Protein AF-A0A1G2L4T5-F1 (afdb_monomer_lite)

Radius of gyration: 15.94 Å; chains: 1; bounding box: 42×36×40 Å

pLDDT: mean 89.25, std 12.09, range [38.12, 98.56]

Organism: NCBI:txid1802276

Structure (mmCIF, N/CA/C/O backbone):
data_AF-A0A1G2L4T5-F1
#
_entry.id   AF-A0A1G2L4T5-F1
#
loop_
_atom_site.group_PDB
_atom_site.id
_atom_site.type_symbol
_atom_site.label_atom_id
_atom_site.label_alt_id
_atom_site.label_comp_id
_atom_site.label_asym_id
_atom_site.label_entity_id
_atom_site.label_seq_id
_atom_site.pdbx_PDB_ins_code
_atom_site.Cartn_x
_atom_site.Cartn_y
_atom_site.Cartn_z
_atom_site.occupancy
_atom_site.B_iso_or_equiv
_atom_site.auth_seq_id
_atom_site.auth_comp_id
_atom_site.auth_asym_id
_atom_site.auth_atom_id
_atom_site.pdbx_PDB_model_num
ATOM 1 N N . MET A 1 1 ? -4.034 -15.306 1.288 1.00 91.19 1 MET A N 1
ATOM 2 C CA . MET A 1 1 ? -3.866 -14.209 2.248 1.00 91.19 1 MET A CA 1
ATOM 3 C C . MET A 1 1 ? -3.945 -14.849 3.610 1.00 91.19 1 MET A C 1
ATOM 5 O O . MET A 1 1 ? -4.802 -15.704 3.798 1.00 91.19 1 MET A O 1
ATOM 9 N N . LYS A 1 2 ? -3.039 -14.502 4.520 1.00 94.69 2 LYS A N 1
ATOM 10 C CA . LYS A 1 2 ? -3.017 -15.037 5.883 1.00 94.69 2 LYS A CA 1
ATOM 11 C C . LYS A 1 2 ? -3.332 -13.910 6.857 1.00 94.69 2 LYS A C 1
ATOM 13 O O . LYS A 1 2 ? -2.594 -12.927 6.896 1.00 94.69 2 LYS A O 1
ATOM 18 N N . PHE A 1 3 ? -4.401 -14.049 7.634 1.00 94.25 3 PHE A N 1
ATOM 19 C CA . PHE A 1 3 ? -4.707 -13.135 8.734 1.00 94.25 3 PHE A CA 1
ATOM 20 C C . PHE A 1 3 ? -3.870 -13.519 9.955 1.00 94.25 3 PHE A C 1
ATOM 22 O O . PHE A 1 3 ? -3.731 -14.702 10.253 1.00 94.25 3 PHE A O 1
ATOM 29 N N . LEU A 1 4 ? -3.267 -12.532 10.622 1.00 93.19 4 LEU A N 1
ATOM 30 C CA . LEU A 1 4 ? -2.426 -12.770 11.801 1.00 93.19 4 LEU A CA 1
ATOM 31 C C . LEU A 1 4 ? -3.042 -12.170 13.062 1.00 93.19 4 LEU A C 1
ATOM 33 O O . LEU A 1 4 ? -3.064 -12.817 14.100 1.00 93.19 4 LEU A O 1
ATOM 37 N N . LYS A 1 5 ? -3.527 -10.926 12.987 1.00 95.69 5 LYS A N 1
ATOM 38 C CA . LYS A 1 5 ? -4.064 -10.212 14.150 1.00 95.69 5 LYS A CA 1
ATOM 39 C C . LYS A 1 5 ? -5.186 -9.270 13.742 1.00 95.69 5 LYS A C 1
ATOM 41 O O . LYS A 1 5 ? -4.972 -8.430 12.871 1.00 95.69 5 LYS A O 1
ATOM 46 N N . ARG A 1 6 ? -6.343 -9.353 14.406 1.00 96.81 6 ARG A N 1
ATOM 47 C CA . ARG A 1 6 ? -7.428 -8.371 14.247 1.00 96.81 6 ARG A CA 1
ATOM 48 C C . ARG A 1 6 ? -6.989 -7.002 14.771 1.00 96.81 6 ARG A C 1
ATOM 50 O O . ARG A 1 6 ? -6.323 -6.905 15.803 1.00 96.81 6 ARG A O 1
ATOM 57 N N . VAL A 1 7 ? -7.356 -5.942 14.061 1.00 97.00 7 VAL A N 1
ATOM 58 C CA . VAL A 1 7 ? -7.058 -4.553 14.426 1.00 97.00 7 VAL A CA 1
ATOM 59 C C . VAL A 1 7 ? -8.298 -3.680 14.291 1.00 97.00 7 VAL A C 1
ATOM 61 O O . VAL A 1 7 ? -9.215 -3.983 13.533 1.00 97.00 7 VAL A O 1
ATOM 64 N N . LYS A 1 8 ? -8.322 -2.577 15.039 1.00 97.00 8 LYS A N 1
ATOM 65 C CA . LYS A 1 8 ? -9.402 -1.590 14.960 1.00 97.00 8 LYS A CA 1
ATOM 66 C C . LYS A 1 8 ? -9.285 -0.776 13.668 1.00 97.00 8 LYS A C 1
ATOM 68 O O . LYS A 1 8 ? -8.174 -0.442 13.253 1.00 97.00 8 LYS A O 1
ATOM 73 N N . THR A 1 9 ? -10.419 -0.376 13.095 1.00 97.06 9 THR A N 1
ATOM 74 C CA . THR A 1 9 ? -10.495 0.445 11.872 1.00 97.06 9 THR A CA 1
ATOM 75 C C . THR A 1 9 ? -9.677 1.738 11.965 1.00 97.06 9 THR A C 1
ATOM 77 O O . THR A 1 9 ? -9.024 2.130 10.995 1.00 97.06 9 THR A O 1
ATOM 80 N N . ILE A 1 10 ? -9.617 2.360 13.149 1.00 97.69 10 ILE A N 1
ATOM 81 C CA . ILE A 1 10 ? -8.792 3.550 13.399 1.00 97.69 10 ILE A CA 1
ATOM 82 C C . ILE A 1 10 ? -7.313 3.360 13.016 1.00 97.69 10 ILE A C 1
ATOM 84 O O . ILE A 1 10 ? -6.695 4.296 12.517 1.00 97.69 10 ILE A O 1
ATOM 88 N N . GLU A 1 11 ? -6.735 2.165 13.172 1.00 97.25 11 GLU A N 1
ATOM 89 C CA . GLU A 1 11 ? -5.332 1.911 12.809 1.00 97.25 11 GLU A CA 1
ATOM 90 C C . GLU A 1 11 ? -5.114 1.987 11.292 1.00 97.25 11 GLU A C 1
ATOM 92 O O . GLU A 1 11 ? -4.114 2.534 10.828 1.00 97.25 11 GLU A O 1
ATOM 97 N N . VAL A 1 12 ? -6.090 1.528 10.508 1.00 97.50 12 VAL A N 1
ATOM 98 C CA . VAL A 1 12 ? -6.058 1.584 9.039 1.00 97.50 12 VAL A CA 1
ATOM 99 C C . VAL A 1 12 ? -6.232 3.017 8.551 1.00 97.50 12 VAL A C 1
ATOM 101 O O . VAL A 1 12 ? -5.492 3.477 7.679 1.00 97.50 12 VAL A O 1
ATOM 104 N N . LYS A 1 13 ? -7.141 3.771 9.178 1.00 97.88 13 LYS A N 1
ATOM 105 C CA . LYS A 1 13 ? -7.321 5.207 8.920 1.00 97.88 13 LYS A CA 1
ATOM 106 C C . LYS A 1 13 ? -6.049 5.995 9.241 1.00 97.88 13 LYS A C 1
ATOM 108 O O . LYS A 1 13 ? -5.614 6.815 8.432 1.00 97.88 13 LYS A O 1
ATOM 113 N N . ARG A 1 14 ? -5.397 5.703 10.373 1.00 97.06 14 ARG A N 1
ATOM 114 C CA . ARG A 1 14 ? -4.092 6.280 10.738 1.00 97.06 14 ARG A CA 1
ATOM 115 C C . ARG A 1 14 ? -3.002 5.912 9.739 1.00 97.06 14 ARG A C 1
ATOM 117 O O . ARG A 1 14 ? -2.225 6.787 9.375 1.00 97.06 14 ARG A O 1
ATOM 124 N N . CYS A 1 15 ? -2.947 4.663 9.272 1.00 95.88 15 CYS A N 1
ATOM 125 C CA . CYS A 1 15 ? -2.025 4.246 8.214 1.00 95.88 15 CYS A CA 1
ATOM 126 C C . CYS A 1 15 ? -2.235 5.064 6.940 1.00 95.88 15 CYS A C 1
ATOM 128 O O . CYS A 1 15 ? -1.288 5.643 6.405 1.00 95.88 15 CYS A O 1
ATOM 130 N N . PHE A 1 16 ? -3.483 5.190 6.491 1.00 95.50 16 PHE A N 1
ATOM 131 C CA . PHE A 1 16 ? -3.803 5.956 5.297 1.00 95.50 16 PHE A CA 1
ATOM 132 C C . PHE A 1 16 ? -3.398 7.433 5.438 1.00 95.50 16 PHE A C 1
ATOM 134 O O . PHE A 1 16 ? -2.607 7.923 4.630 1.00 95.50 16 PHE A O 1
ATOM 141 N N . VAL A 1 17 ? -3.849 8.122 6.491 1.00 94.38 17 VAL A N 1
ATOM 142 C CA . VAL A 1 17 ? -3.530 9.544 6.729 1.00 94.38 17 VAL A CA 1
ATOM 143 C C . VAL A 1 17 ? -2.031 9.756 6.961 1.00 94.38 17 VAL A C 1
ATOM 145 O O . VAL A 1 17 ? -1.438 10.670 6.389 1.00 94.38 17 VAL A O 1
ATOM 148 N N . GLY A 1 18 ? -1.388 8.885 7.740 1.00 92.19 18 GLY A N 1
ATOM 149 C CA . GLY A 1 18 ? 0.046 8.946 8.023 1.00 92.19 18 GLY A CA 1
ATOM 150 C C . GLY A 1 18 ? 0.883 8.793 6.757 1.00 92.19 18 GLY A C 1
ATOM 151 O O . GLY A 1 18 ? 1.828 9.550 6.545 1.00 92.19 18 GLY A O 1
ATOM 152 N N . SER A 1 19 ? 0.487 7.894 5.855 1.00 88.81 19 SER A N 1
ATOM 153 C CA . SER A 1 19 ? 1.161 7.741 4.566 1.00 88.81 19 SER A CA 1
ATOM 154 C C . SER A 1 19 ? 1.036 8.984 3.675 1.00 88.81 19 SER A C 1
ATOM 156 O O . SER A 1 19 ? 2.001 9.343 3.000 1.00 88.81 19 SER A O 1
ATOM 158 N N . GLN A 1 20 ? -0.103 9.692 3.703 1.00 86.94 20 GLN A N 1
ATOM 159 C CA . GLN A 1 20 ? -0.243 10.969 2.993 1.00 86.94 20 GLN A CA 1
ATOM 160 C C . GLN A 1 20 ? 0.625 12.062 3.627 1.00 86.94 20 GLN A C 1
ATOM 162 O O . GLN A 1 20 ? 1.245 12.833 2.899 1.00 86.94 20 GLN A O 1
ATOM 167 N N . TYR A 1 21 ? 0.736 12.088 4.959 1.00 86.12 21 TYR A N 1
ATOM 168 C CA . TYR A 1 21 ? 1.620 13.015 5.669 1.00 86.12 21 TYR A CA 1
ATOM 169 C C . TYR A 1 21 ? 3.089 12.811 5.277 1.00 86.12 21 TYR A C 1
ATOM 171 O O . TYR A 1 21 ? 3.786 13.772 4.954 1.00 86.12 21 TYR A O 1
ATOM 179 N N . ILE A 1 22 ? 3.559 11.556 5.243 1.00 80.75 22 ILE A N 1
ATOM 180 C CA . ILE A 1 22 ? 4.932 11.227 4.823 1.00 80.75 22 ILE A CA 1
ATOM 181 C C . ILE A 1 22 ? 5.182 11.723 3.398 1.00 80.75 22 ILE A C 1
ATOM 183 O O . ILE A 1 22 ? 6.251 12.253 3.113 1.00 80.75 22 ILE A O 1
ATOM 187 N N . ARG A 1 23 ? 4.181 11.651 2.511 1.00 73.38 23 ARG A N 1
ATOM 188 C CA . ARG A 1 23 ? 4.275 12.176 1.140 1.00 73.38 23 ARG A CA 1
ATOM 189 C C . ARG A 1 23 ? 4.400 13.710 1.041 1.00 73.38 23 ARG A C 1
ATOM 191 O O . ARG A 1 23 ? 4.488 14.208 -0.075 1.00 73.38 23 ARG A O 1
ATOM 198 N N . GLY A 1 24 ? 4.421 14.429 2.166 1.00 54.88 24 GLY A N 1
ATOM 199 C CA . GLY A 1 24 ? 4.353 15.883 2.322 1.00 54.88 24 GLY A CA 1
ATOM 200 C C . GLY A 1 24 ? 4.874 16.745 1.166 1.00 54.88 24 GLY A C 1
ATOM 201 O O . GLY A 1 24 ? 6.058 16.717 0.831 1.00 54.88 24 GLY A O 1
ATOM 202 N N . GLY A 1 25 ? 3.966 17.562 0.632 1.00 50.88 25 GLY A N 1
ATOM 203 C CA . GLY A 1 25 ? 4.196 18.652 -0.314 1.00 50.88 25 GLY A CA 1
ATOM 204 C C . GLY A 1 25 ? 2.857 19.197 -0.829 1.00 50.88 25 GLY A C 1
ATOM 205 O O . GLY A 1 25 ? 1.894 18.440 -0.947 1.00 50.88 25 GLY A O 1
ATOM 206 N N . SER A 1 26 ? 2.786 20.494 -1.146 1.00 45.25 26 SER A N 1
ATOM 207 C CA . SER A 1 26 ? 1.631 21.124 -1.818 1.00 45.25 26 SER A CA 1
ATOM 208 C C . SER A 1 26 ? 1.347 20.501 -3.193 1.00 45.25 26 SER A C 1
ATOM 210 O O . SER A 1 26 ? 0.209 20.492 -3.660 1.00 45.25 26 SER A O 1
ATOM 212 N N . ASP A 1 27 ? 2.366 19.900 -3.815 1.00 54.03 27 ASP A N 1
ATOM 213 C CA . ASP A 1 27 ? 2.242 19.168 -5.068 1.00 54.03 27 ASP A CA 1
ATOM 214 C C . ASP A 1 27 ? 2.131 17.650 -4.850 1.00 54.03 27 ASP A C 1
ATOM 216 O O . ASP A 1 27 ? 3.122 16.916 -4.796 1.00 54.03 27 ASP A O 1
ATOM 220 N N . LYS A 1 28 ? 0.887 17.159 -4.821 1.00 55.19 28 LYS A N 1
ATOM 221 C CA . LYS A 1 28 ? 0.528 15.728 -4.740 1.00 55.19 28 LYS A CA 1
ATOM 222 C C . LYS A 1 28 ? 1.097 14.876 -5.893 1.00 55.19 28 LYS A C 1
ATOM 224 O O . LYS A 1 28 ? 1.007 13.638 -5.849 1.00 55.19 28 LYS A O 1
ATOM 229 N N . ARG A 1 29 ? 1.649 15.509 -6.941 1.00 51.62 29 ARG A N 1
ATOM 230 C CA . ARG A 1 29 ? 2.285 14.853 -8.095 1.00 51.62 29 ARG A CA 1
ATOM 231 C C . ARG A 1 29 ? 3.757 14.531 -7.853 1.00 51.62 29 ARG A C 1
ATOM 233 O O . ARG A 1 29 ? 4.265 13.607 -8.495 1.00 51.62 29 ARG A O 1
ATOM 240 N N . ARG A 1 30 ? 4.438 15.228 -6.936 1.00 52.94 30 ARG A N 1
ATOM 241 C CA . ARG A 1 30 ? 5.848 14.959 -6.628 1.00 52.94 30 ARG A CA 1
ATOM 242 C C . ARG A 1 30 ? 5.980 13.694 -5.790 1.00 52.94 30 ARG A C 1
ATOM 244 O O . ARG A 1 30 ? 5.236 13.447 -4.844 1.00 52.94 30 ARG A O 1
ATOM 251 N N . VAL A 1 31 ? 6.938 12.859 -6.179 1.00 54.94 31 VAL A N 1
ATOM 252 C CA . VAL A 1 31 ? 7.408 11.769 -5.331 1.00 54.94 31 VAL A CA 1
ATOM 253 C C . VAL A 1 31 ? 8.392 12.405 -4.363 1.00 54.94 31 VAL A C 1
ATOM 255 O O . VAL A 1 31 ? 9.401 12.940 -4.832 1.00 54.94 31 VAL A O 1
ATOM 258 N N . PRO A 1 32 ? 8.141 12.357 -3.053 1.00 57.88 32 PRO A N 1
ATOM 259 C CA . PRO A 1 32 ? 9.126 12.844 -2.116 1.00 57.88 32 PRO A CA 1
ATOM 260 C C . PRO A 1 32 ? 10.422 12.051 -2.276 1.00 57.88 32 PRO A C 1
ATOM 262 O O . PRO A 1 32 ? 10.414 10.819 -2.318 1.00 57.88 32 PRO A O 1
ATOM 265 N N . THR A 1 33 ? 11.527 12.768 -2.423 1.00 58.72 33 THR A N 1
ATOM 266 C CA . THR A 1 33 ? 12.870 12.206 -2.306 1.00 58.72 33 THR A CA 1
ATOM 267 C C . THR A 1 33 ? 13.251 12.384 -0.852 1.00 58.72 33 THR A C 1
ATOM 269 O O . THR A 1 33 ? 13.375 13.523 -0.422 1.00 58.72 33 THR A O 1
ATOM 272 N N . PHE A 1 34 ? 13.378 11.293 -0.106 1.00 65.19 34 PHE A N 1
ATOM 273 C CA . PHE A 1 34 ? 13.907 11.349 1.249 1.00 65.19 34 PHE A CA 1
ATOM 274 C C . PHE A 1 34 ? 15.169 10.517 1.309 1.00 65.19 34 PHE A C 1
ATOM 276 O O . PHE A 1 34 ? 15.155 9.337 0.942 1.00 65.19 34 PHE A O 1
ATOM 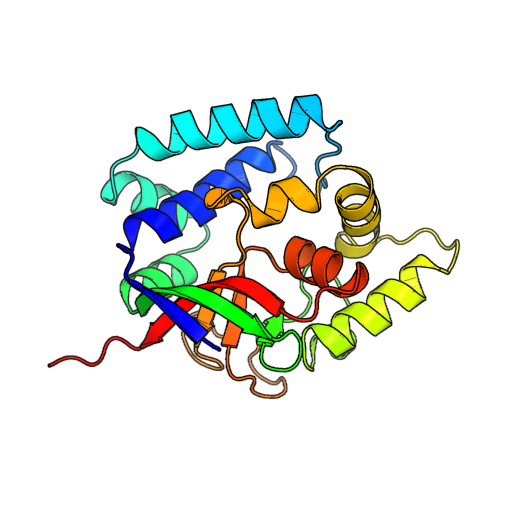283 N N . GLU A 1 35 ? 16.232 11.132 1.810 1.00 76.19 35 GLU A N 1
ATOM 284 C CA . GLU A 1 35 ? 17.325 10.381 2.408 1.00 76.19 35 GLU A CA 1
ATOM 285 C C . GLU A 1 35 ? 16.780 9.559 3.583 1.00 76.19 35 GLU A C 1
ATOM 287 O O . GLU A 1 35 ? 15.782 9.928 4.213 1.00 76.19 35 GLU A O 1
ATOM 292 N N . ARG A 1 36 ? 17.423 8.431 3.897 1.00 81.75 36 ARG A N 1
ATOM 293 C CA . ARG A 1 36 ? 16.929 7.477 4.908 1.00 81.75 36 ARG A CA 1
ATOM 294 C C . ARG A 1 36 ? 16.577 8.152 6.243 1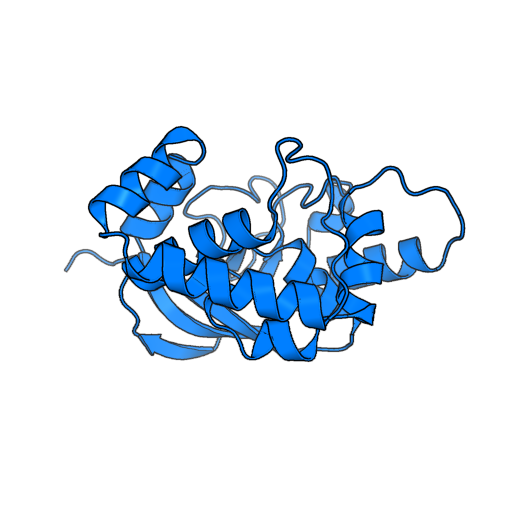.00 81.75 36 ARG A C 1
ATOM 296 O O . ARG A 1 36 ? 15.502 7.916 6.791 1.00 81.75 36 ARG A O 1
ATOM 303 N N . ASN A 1 37 ? 17.442 9.039 6.733 1.00 83.56 37 ASN A N 1
ATOM 304 C CA . ASN A 1 37 ? 17.228 9.759 7.994 1.00 83.56 37 ASN A CA 1
ATOM 305 C C . ASN A 1 37 ? 16.046 10.736 7.926 1.00 83.56 37 ASN A C 1
ATOM 307 O O . ASN A 1 37 ? 15.300 10.884 8.896 1.00 83.56 37 ASN A O 1
ATOM 311 N N . GLU A 1 38 ? 15.830 11.372 6.774 1.00 82.75 38 GLU A N 1
ATOM 312 C CA . GLU A 1 38 ? 14.671 12.238 6.563 1.00 82.75 38 GLU A CA 1
ATOM 313 C C . GLU A 1 38 ? 13.375 11.420 6.524 1.00 82.75 38 GLU A C 1
ATOM 315 O O . GLU A 1 38 ? 12.379 11.815 7.137 1.00 82.75 38 GLU A O 1
ATOM 320 N N . PHE A 1 39 ? 13.401 10.245 5.885 1.00 82.12 39 PHE A N 1
ATOM 321 C CA . PHE A 1 39 ? 12.270 9.320 5.876 1.00 82.12 39 PHE A CA 1
ATOM 322 C C . PHE A 1 39 ? 11.884 8.920 7.304 1.00 82.12 39 PHE A C 1
ATOM 324 O O . PHE A 1 39 ? 10.720 9.058 7.682 1.00 82.12 39 PHE A O 1
ATOM 331 N N . ILE A 1 40 ? 12.860 8.518 8.127 1.00 86.69 40 ILE A N 1
ATOM 332 C CA . ILE A 1 40 ? 12.647 8.164 9.541 1.00 86.69 40 ILE A CA 1
ATOM 333 C C . ILE A 1 40 ? 12.074 9.354 10.324 1.00 86.69 40 ILE A C 1
ATOM 335 O O . ILE A 1 40 ? 11.100 9.209 11.067 1.00 86.69 40 ILE A O 1
ATOM 339 N N . LYS A 1 41 ? 12.630 10.560 10.141 1.00 88.38 41 LYS A N 1
ATOM 340 C CA . LYS A 1 41 ? 12.137 11.776 10.805 1.00 88.38 41 LYS A CA 1
ATOM 341 C C . LYS A 1 41 ? 10.676 12.056 10.446 1.00 88.38 41 LYS A C 1
ATOM 343 O O . LYS A 1 41 ? 9.858 12.265 11.346 1.00 88.38 41 LYS A O 1
ATOM 348 N N . LYS A 1 42 ? 10.325 12.009 9.158 1.00 85.69 42 LYS A N 1
ATOM 349 C CA . LYS A 1 42 ? 8.950 12.229 8.684 1.00 85.69 42 LYS A CA 1
ATOM 350 C C . LYS A 1 42 ? 7.993 11.137 9.131 1.00 85.69 42 LYS A C 1
ATOM 352 O O . LYS A 1 42 ? 6.866 11.442 9.506 1.00 85.69 42 L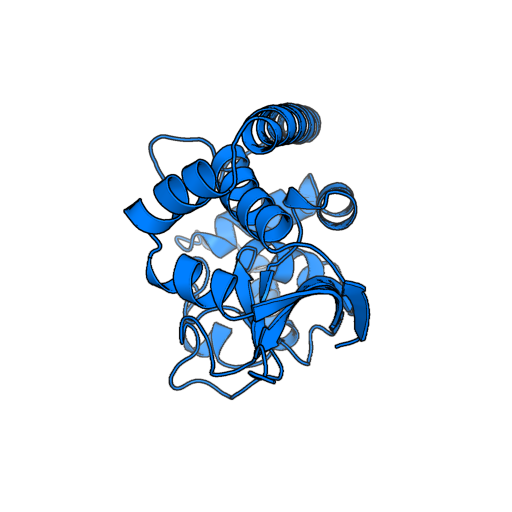YS A O 1
ATOM 357 N N . GLN A 1 43 ? 8.435 9.887 9.152 1.00 87.06 43 GLN A N 1
ATOM 358 C CA . GLN A 1 43 ? 7.660 8.768 9.675 1.00 87.06 43 GLN A CA 1
ATOM 359 C C . GLN A 1 43 ? 7.341 8.959 11.165 1.00 87.06 43 GLN A C 1
ATOM 361 O O . GLN A 1 43 ? 6.190 8.815 11.581 1.00 87.06 43 GLN A O 1
ATOM 366 N N . ASN A 1 44 ? 8.323 9.382 11.965 1.00 90.38 44 ASN A N 1
ATOM 367 C CA . ASN A 1 44 ? 8.120 9.696 13.379 1.00 90.38 44 ASN A CA 1
ATOM 368 C C . ASN A 1 44 ? 7.165 10.881 13.586 1.00 90.38 44 ASN A C 1
ATOM 370 O O . ASN A 1 44 ? 6.311 10.840 14.476 1.00 90.38 44 ASN A O 1
ATOM 374 N N . GLN A 1 45 ? 7.265 11.923 12.758 1.00 91.31 45 GLN A N 1
ATOM 375 C CA . GLN A 1 45 ? 6.329 13.052 12.775 1.00 91.31 45 GLN A CA 1
ATOM 376 C C . GLN A 1 45 ? 4.909 12.619 12.395 1.00 91.31 45 GLN A C 1
ATOM 378 O O . GLN A 1 45 ? 3.970 12.926 13.130 1.00 91.31 45 GLN A O 1
ATOM 383 N N . ALA A 1 46 ? 4.754 11.842 11.320 1.00 90.25 46 ALA A N 1
ATOM 384 C CA . ALA A 1 46 ? 3.472 11.294 10.888 1.00 90.25 46 ALA A CA 1
ATOM 385 C C . ALA A 1 46 ? 2.828 10.465 12.002 1.00 90.25 46 ALA A C 1
ATOM 387 O O . ALA A 1 46 ? 1.659 10.662 12.322 1.00 90.25 46 ALA A O 1
ATOM 388 N N . ARG A 1 47 ? 3.610 9.599 12.660 1.00 92.31 47 ARG A N 1
ATOM 389 C CA . ARG A 1 47 ? 3.165 8.788 13.799 1.00 92.31 47 ARG A CA 1
ATOM 390 C C . ARG A 1 47 ? 2.667 9.655 14.957 1.00 92.31 47 ARG A C 1
ATOM 392 O O . ARG A 1 47 ? 1.595 9.386 15.494 1.00 92.31 47 ARG A O 1
ATOM 399 N N . LYS A 1 48 ? 3.416 10.694 15.343 1.00 94.12 48 LYS A N 1
ATOM 400 C CA . LYS A 1 48 ? 2.993 11.638 16.396 1.00 94.12 48 LYS A CA 1
ATOM 401 C C . LYS A 1 48 ? 1.708 12.370 16.006 1.00 94.12 48 LYS A C 1
ATOM 403 O O . LYS A 1 48 ? 0.820 12.505 16.841 1.00 94.12 48 LYS A O 1
ATOM 408 N N . TYR A 1 49 ? 1.601 12.795 14.750 1.00 93.81 49 TYR A N 1
ATOM 409 C CA . TYR A 1 49 ? 0.431 13.486 14.219 1.00 93.81 49 TYR A CA 1
ATOM 410 C C . TYR A 1 49 ? -0.823 12.603 14.266 1.00 93.81 49 TYR A C 1
ATOM 412 O O . TYR A 1 49 ? -1.787 12.948 14.943 1.00 93.81 49 TYR A O 1
ATOM 420 N N . VAL A 1 50 ? -0.799 11.421 13.640 1.00 94.75 50 VAL A N 1
ATOM 421 C CA . VAL A 1 50 ? -1.996 10.565 13.531 1.00 94.75 50 VAL A CA 1
ATOM 422 C C . VAL A 1 50 ? -2.437 9.946 14.858 1.00 94.75 50 VAL A C 1
ATOM 424 O O . VAL A 1 50 ? -3.612 9.621 15.022 1.00 94.75 50 VAL A O 1
ATOM 427 N N . LYS A 1 51 ? -1.525 9.788 15.827 1.00 95.44 51 LYS A N 1
ATOM 428 C CA . LYS A 1 51 ? -1.871 9.307 17.175 1.00 95.44 51 LYS A CA 1
ATOM 429 C C . LYS A 1 51 ? -2.713 10.305 17.969 1.00 95.44 51 LYS A C 1
ATOM 431 O O . LYS A 1 51 ? -3.500 9.873 18.801 1.00 95.44 51 LYS A O 1
ATOM 436 N N . ARG A 1 52 ? -2.562 11.607 17.706 1.00 96.25 52 ARG A N 1
ATOM 437 C CA . ARG A 1 52 ? -3.332 12.675 18.368 1.00 96.25 52 ARG A CA 1
ATOM 438 C C . ARG A 1 52 ? -4.737 12.842 17.794 1.00 96.25 52 ARG A C 1
ATOM 440 O O . ARG A 1 52 ? -5.561 13.505 18.410 1.00 96.25 52 ARG A O 1
ATOM 447 N N . LEU A 1 53 ? -4.999 12.271 16.620 1.00 96.94 53 LEU A N 1
ATOM 448 C CA . LEU A 1 53 ? -6.294 12.370 15.966 1.00 96.94 53 LEU A CA 1
ATOM 449 C C . LEU A 1 53 ? -7.255 11.308 16.504 1.00 96.94 53 LEU A C 1
ATOM 451 O O . LEU A 1 53 ? -6.910 10.123 16.604 1.00 96.94 53 LEU A O 1
ATOM 455 N N . SER A 1 54 ? -8.477 11.741 16.802 1.00 98.00 54 SER A N 1
ATOM 456 C CA . SER A 1 54 ? -9.614 10.856 17.040 1.00 98.00 54 SER A CA 1
ATOM 457 C C . SER A 1 54 ? -10.092 10.216 15.736 1.00 98.00 54 SER A C 1
ATOM 459 O O . SER A 1 54 ? -9.797 10.695 14.638 1.00 98.00 54 SER A O 1
ATOM 461 N N . GLU A 1 55 ? -10.877 9.142 15.839 1.00 97.81 55 GLU A N 1
ATOM 462 C CA . GLU A 1 55 ? -11.443 8.490 14.655 1.00 97.81 55 GLU A CA 1
ATOM 463 C C . GLU A 1 55 ? -12.333 9.441 13.843 1.00 97.81 55 GLU A C 1
ATOM 465 O O . GLU A 1 55 ? -12.188 9.516 12.629 1.00 97.81 55 GLU A O 1
ATOM 470 N N . LYS A 1 56 ? -13.143 10.277 14.505 1.00 97.69 56 LYS A N 1
ATOM 471 C CA . LYS A 1 56 ? -13.975 11.296 13.842 1.00 97.69 56 LYS A CA 1
ATOM 472 C C . LYS A 1 56 ? -13.140 12.328 13.069 1.00 97.69 56 LYS A C 1
ATOM 474 O O . LYS A 1 56 ? -13.537 12.770 11.992 1.00 97.69 56 LYS A O 1
ATOM 479 N N . GLN A 1 57 ? -11.981 12.724 13.602 1.00 98.00 57 GLN A N 1
ATOM 480 C CA . GLN A 1 57 ? -11.066 13.637 12.906 1.00 98.00 57 GLN A CA 1
ATOM 481 C C . GLN A 1 57 ? -10.421 12.967 11.691 1.00 98.00 57 GLN A C 1
ATOM 483 O O . GLN A 1 57 ? -10.336 13.585 10.631 1.00 98.00 57 GLN A O 1
ATOM 488 N N . LEU A 1 58 ? -10.004 11.704 11.825 1.00 97.62 58 LEU A N 1
ATOM 489 C CA . LEU A 1 58 ? -9.494 10.917 10.704 1.00 97.62 58 LEU A CA 1
ATOM 490 C C . LEU A 1 58 ? -10.563 10.770 9.616 1.00 97.62 58 LEU A C 1
ATOM 492 O O . LEU A 1 58 ? -10.268 11.016 8.451 1.00 97.62 58 LEU A O 1
ATOM 496 N N . ASP A 1 59 ? -11.806 10.470 9.985 1.00 97.94 59 ASP A N 1
ATOM 497 C CA . ASP A 1 59 ? -12.927 10.354 9.051 1.00 97.94 59 ASP A CA 1
ATOM 498 C C . ASP A 1 59 ? -13.132 11.639 8.267 1.00 97.94 59 ASP A C 1
ATOM 500 O O . ASP A 1 59 ? -13.218 11.598 7.042 1.00 97.94 59 ASP A O 1
ATOM 504 N N . ARG A 1 60 ? -13.115 12.792 8.945 1.00 97.38 60 ARG A N 1
ATOM 505 C CA . ARG A 1 60 ? -13.213 14.093 8.277 1.00 97.38 60 ARG A CA 1
ATOM 506 C C . ARG A 1 60 ? -12.080 14.299 7.270 1.00 97.38 60 ARG A C 1
ATOM 508 O O . ARG A 1 60 ? -12.356 14.687 6.142 1.00 97.38 60 ARG A O 1
ATOM 515 N N . ILE A 1 61 ? -10.831 14.006 7.643 1.00 95.06 61 ILE A N 1
ATOM 516 C CA . ILE A 1 61 ? -9.666 14.145 6.749 1.00 95.06 61 ILE A CA 1
ATOM 517 C C . ILE A 1 61 ? -9.810 13.248 5.514 1.00 95.06 61 ILE A C 1
ATOM 519 O O . ILE A 1 61 ? -9.559 13.691 4.394 1.00 95.06 61 ILE A O 1
ATOM 523 N N . ILE A 1 62 ? -10.216 11.990 5.704 1.00 95.69 62 ILE A N 1
ATOM 524 C CA . ILE A 1 62 ? -10.357 11.025 4.608 1.00 95.69 62 ILE A CA 1
ATOM 525 C C . ILE A 1 62 ? -11.551 11.394 3.723 1.00 95.69 62 ILE A C 1
ATOM 527 O O . ILE A 1 62 ? -11.437 11.340 2.500 1.00 95.69 62 ILE A O 1
ATOM 531 N N . ALA A 1 63 ? -12.680 11.795 4.310 1.00 95.44 63 ALA A N 1
ATOM 532 C CA . ALA A 1 63 ? -13.906 12.123 3.589 1.00 95.44 63 ALA A CA 1
ATOM 533 C C . ALA A 1 63 ? -13.742 13.296 2.617 1.00 95.44 63 ALA A C 1
ATOM 535 O O . ALA A 1 63 ? -14.382 13.271 1.566 1.00 95.44 63 ALA A O 1
ATOM 536 N N . THR A 1 64 ? -12.881 14.272 2.936 1.00 92.31 64 THR A N 1
ATOM 537 C CA . THR A 1 64 ? -12.651 15.469 2.107 1.00 92.31 64 THR A CA 1
ATOM 538 C C . THR A 1 64 ? -12.295 15.124 0.661 1.00 92.31 64 THR A C 1
ATOM 540 O O . THR A 1 64 ? -12.783 15.769 -0.259 1.00 92.31 64 THR A O 1
ATOM 543 N N . GLU A 1 65 ? -11.475 14.093 0.440 1.00 87.44 65 GLU A N 1
ATOM 544 C CA . GLU A 1 65 ? -10.999 13.730 -0.908 1.00 87.44 65 GLU A CA 1
ATOM 545 C C . GLU A 1 65 ? -11.259 12.265 -1.275 1.00 87.44 65 GLU A C 1
ATOM 547 O O . GLU A 1 65 ? -11.279 11.896 -2.449 1.00 87.44 65 GLU A O 1
ATOM 552 N N . PHE A 1 66 ? -11.469 11.406 -0.280 1.00 92.00 66 PHE A N 1
ATOM 553 C CA . PHE A 1 66 ? -11.490 9.957 -0.436 1.00 92.00 66 PHE A CA 1
ATOM 554 C C . PHE A 1 66 ? -12.724 9.327 0.219 1.00 92.00 66 PHE A C 1
ATOM 556 O O . PHE A 1 66 ? -12.637 8.246 0.801 1.00 92.00 66 PHE A O 1
ATOM 563 N N . LYS A 1 67 ? -13.900 9.960 0.088 1.00 94.00 67 LYS A N 1
ATOM 564 C CA . LYS A 1 67 ? -15.174 9.481 0.667 1.00 94.00 67 LYS A CA 1
ATOM 565 C C . LYS A 1 67 ? -15.449 7.990 0.410 1.00 94.00 67 LYS A C 1
ATOM 567 O O . LYS A 1 67 ? -15.806 7.270 1.335 1.00 94.00 67 LYS A O 1
ATOM 572 N N . LYS A 1 68 ? -15.205 7.496 -0.812 1.00 93.44 68 LYS A N 1
ATOM 573 C CA . LYS A 1 68 ? -15.368 6.065 -1.149 1.00 93.44 68 LYS A CA 1
ATOM 574 C C . LYS A 1 68 ? -14.413 5.149 -0.374 1.00 93.44 68 LYS A C 1
ATOM 576 O O . LYS A 1 68 ? -14.803 4.047 -0.007 1.00 93.44 68 LYS A O 1
ATOM 581 N N . ARG A 1 69 ? -13.176 5.596 -0.118 1.00 94.69 69 ARG A N 1
ATOM 582 C CA . ARG A 1 69 ? -12.219 4.843 0.709 1.00 94.69 69 ARG A CA 1
ATOM 583 C C . ARG A 1 69 ? -12.675 4.811 2.156 1.00 94.69 69 ARG A C 1
ATOM 585 O O . ARG A 1 69 ? -12.638 3.750 2.756 1.00 94.69 69 ARG A O 1
ATOM 592 N N . LEU A 1 70 ? -13.152 5.939 2.690 1.00 96.12 70 LEU A N 1
ATOM 593 C CA . LEU A 1 70 ? -13.680 5.987 4.054 1.00 96.12 70 LEU A CA 1
ATOM 594 C C . LEU A 1 70 ? -14.810 4.972 4.260 1.00 96.12 70 LEU A C 1
ATOM 596 O O . LEU A 1 70 ? -14.759 4.209 5.218 1.00 96.12 70 LEU A O 1
ATOM 600 N N . MET A 1 71 ? -15.788 4.938 3.348 1.00 94.75 71 MET A N 1
ATOM 601 C CA . MET A 1 71 ? -16.877 3.955 3.399 1.00 94.75 71 MET A CA 1
ATOM 602 C C . MET A 1 71 ? -16.324 2.527 3.377 1.00 94.75 71 MET A C 1
ATOM 604 O O . MET A 1 71 ? -16.540 1.773 4.319 1.00 94.75 71 MET A O 1
ATOM 608 N N . ALA A 1 72 ? -15.482 2.204 2.389 1.00 94.69 72 ALA A N 1
ATOM 609 C CA . ALA A 1 72 ? -14.858 0.885 2.295 1.00 94.69 72 ALA A CA 1
ATOM 610 C C . ALA A 1 72 ? -14.060 0.506 3.557 1.00 94.69 72 ALA A C 1
ATOM 612 O O . ALA A 1 72 ? -14.017 -0.663 3.932 1.00 94.69 72 ALA A O 1
ATOM 613 N N . TYR A 1 73 ? -13.433 1.479 4.225 1.00 96.00 73 TYR A N 1
ATOM 614 C CA . TYR A 1 73 ? -12.715 1.245 5.473 1.00 96.00 73 TYR A CA 1
ATOM 615 C C . TYR A 1 73 ? -13.644 0.974 6.650 1.00 96.00 73 TYR A C 1
ATOM 617 O O . TYR A 1 73 ? -13.338 0.108 7.468 1.00 96.00 73 TYR A O 1
ATOM 625 N N . ASN A 1 74 ? -14.770 1.673 6.735 1.00 95.56 74 ASN A N 1
ATOM 626 C CA . ASN A 1 74 ? -15.752 1.472 7.796 1.00 95.56 74 ASN A CA 1
ATOM 627 C C . ASN A 1 74 ? -16.505 0.140 7.659 1.00 95.56 74 ASN A C 1
ATOM 629 O O . ASN A 1 74 ? -16.832 -0.466 8.684 1.00 95.56 74 ASN A O 1
ATOM 633 N N . ASP A 1 75 ? -16.687 -0.333 6.424 1.00 94.38 75 ASP A N 1
ATOM 634 C CA . ASP A 1 75 ? -17.457 -1.538 6.081 1.00 94.38 75 ASP A CA 1
ATOM 635 C C . ASP A 1 75 ? -16.641 -2.845 6.157 1.00 94.38 75 ASP A C 1
ATOM 637 O O . ASP A 1 75 ? -17.166 -3.936 5.930 1.00 94.38 75 ASP A O 1
ATOM 641 N N . CYS A 1 76 ? -15.347 -2.757 6.478 1.00 94.88 76 CYS A N 1
ATOM 642 C CA . CYS A 1 76 ? -14.478 -3.922 6.632 1.00 94.88 76 CYS A CA 1
ATOM 643 C C . CYS A 1 76 ? -14.196 -4.250 8.104 1.00 94.88 76 CYS A C 1
ATOM 645 O O . CYS A 1 76 ? -14.058 -3.370 8.960 1.00 94.88 76 CYS A O 1
ATOM 647 N N . ASP A 1 77 ? -14.012 -5.538 8.377 1.00 95.94 77 ASP A N 1
ATOM 648 C CA . ASP A 1 77 ? -13.200 -5.999 9.498 1.00 95.94 77 ASP A CA 1
ATOM 649 C C . ASP A 1 77 ? -11.732 -6.045 9.081 1.00 95.94 77 ASP A C 1
ATOM 651 O O . ASP A 1 77 ? -11.391 -6.496 7.987 1.00 95.94 77 ASP A O 1
ATOM 655 N N . TRP A 1 78 ? -10.850 -5.567 9.956 1.00 97.19 78 TRP A N 1
ATOM 656 C CA . TRP A 1 78 ? -9.451 -5.352 9.614 1.00 97.19 78 TRP A CA 1
ATOM 657 C C . TRP A 1 78 ? -8.515 -6.288 10.357 1.00 97.19 78 TRP A C 1
ATOM 659 O O . TRP A 1 78 ? -8.616 -6.487 11.569 1.00 97.19 78 TRP A O 1
ATOM 669 N N . HIS A 1 79 ? -7.533 -6.798 9.619 1.00 97.38 79 HIS A N 1
ATOM 670 C CA . HIS A 1 79 ? -6.469 -7.636 10.147 1.00 97.38 79 HIS A CA 1
ATOM 671 C C . HIS A 1 79 ? -5.114 -7.128 9.669 1.00 97.38 79 HIS A C 1
ATOM 673 O O . HIS A 1 79 ? -4.953 -6.761 8.510 1.00 97.38 79 HIS A O 1
ATOM 679 N N . ILE A 1 80 ? -4.107 -7.159 10.536 1.00 96.56 80 ILE A N 1
ATOM 680 C CA . ILE A 1 80 ? -2.723 -7.224 10.072 1.00 96.56 80 ILE A CA 1
ATOM 681 C C . ILE A 1 80 ? -2.462 -8.668 9.655 1.00 96.56 80 ILE A C 1
ATOM 683 O O . ILE A 1 80 ? -2.800 -9.611 10.378 1.00 96.56 80 ILE A O 1
ATOM 687 N N . GLY A 1 81 ? -1.858 -8.840 8.487 1.00 96.44 81 GLY A N 1
ATOM 688 C CA . GLY A 1 81 ? -1.570 -10.152 7.940 1.00 96.44 81 GLY A CA 1
ATOM 689 C C . GLY A 1 81 ? -0.492 -10.130 6.873 1.00 96.44 81 GLY A C 1
ATOM 690 O O . GLY A 1 81 ? 0.258 -9.161 6.735 1.00 96.44 81 GLY A O 1
ATOM 691 N N . THR A 1 82 ? -0.434 -11.216 6.114 1.00 97.31 82 THR A N 1
ATOM 692 C CA . THR A 1 82 ? 0.506 -11.397 5.013 1.00 97.31 82 THR A CA 1
ATOM 693 C C . THR A 1 82 ? -0.247 -11.696 3.722 1.00 97.31 82 THR A C 1
ATOM 695 O O . THR A 1 82 ? -1.140 -12.546 3.689 1.00 97.31 82 THR A O 1
ATOM 698 N N . ILE A 1 83 ? 0.133 -11.010 2.647 1.00 97.62 83 ILE A N 1
ATOM 699 C CA . ILE A 1 83 ? -0.399 -11.210 1.296 1.00 97.62 83 ILE A CA 1
ATOM 700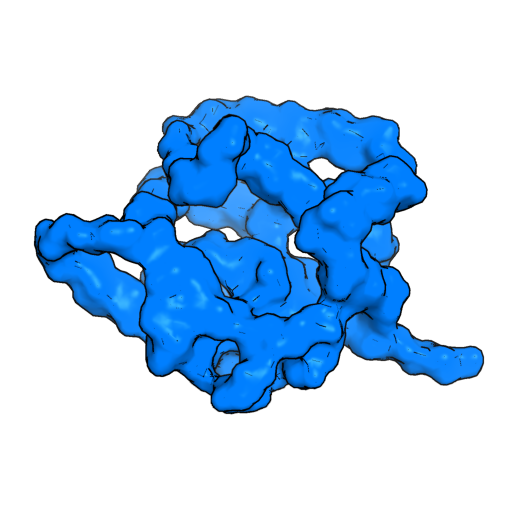 C C . ILE A 1 83 ? 0.696 -11.743 0.377 1.00 97.62 83 ILE A C 1
ATOM 702 O O . ILE A 1 83 ? 1.840 -11.296 0.444 1.00 97.62 83 ILE A O 1
ATOM 706 N N . ASN A 1 84 ? 0.350 -12.672 -0.506 1.00 98.44 84 ASN A N 1
ATOM 707 C CA . ASN A 1 84 ? 1.236 -13.145 -1.561 1.00 98.44 84 ASN A CA 1
ATOM 708 C C . ASN A 1 84 ? 1.131 -12.246 -2.802 1.00 98.44 84 ASN A C 1
ATOM 710 O O . ASN A 1 84 ? 0.038 -11.902 -3.246 1.00 98.44 84 ASN A O 1
ATOM 714 N N . VAL A 1 85 ? 2.249 -11.911 -3.441 1.00 98.44 85 VAL A N 1
ATOM 715 C CA . VAL A 1 85 ? 2.246 -11.023 -4.623 1.00 98.44 85 VAL A CA 1
ATOM 716 C C . VAL A 1 85 ? 1.482 -11.585 -5.835 1.00 98.44 85 VAL A C 1
ATOM 718 O O . VAL A 1 85 ? 1.169 -10.836 -6.760 1.00 98.44 85 VAL A O 1
ATOM 721 N N . ASN A 1 86 ? 1.165 -12.884 -5.858 1.00 98.44 86 ASN A N 1
ATOM 722 C CA . ASN A 1 86 ? 0.347 -13.496 -6.909 1.00 98.44 86 ASN A CA 1
ATOM 723 C C . ASN A 1 86 ? -1.160 -13.354 -6.677 1.00 98.44 86 ASN A C 1
ATOM 725 O O . ASN A 1 86 ? -1.926 -13.532 -7.619 1.00 98.44 86 ASN A O 1
ATOM 729 N N . GLU A 1 87 ? -1.596 -13.072 -5.449 1.00 97.31 87 GLU A N 1
ATOM 730 C CA . GLU A 1 87 ? -3.015 -13.147 -5.081 1.00 97.31 87 GLU A CA 1
ATOM 731 C C . GLU A 1 87 ? -3.709 -11.789 -4.998 1.00 97.31 87 GLU A C 1
ATOM 733 O O . GLU A 1 87 ? -4.937 -11.729 -4.966 1.00 97.31 87 GLU A O 1
ATOM 738 N N . VAL A 1 88 ? -2.926 -10.712 -4.990 1.00 97.88 88 VAL A N 1
ATOM 739 C CA . VAL A 1 88 ? -3.410 -9.334 -4.937 1.00 97.88 88 VAL A CA 1
ATOM 740 C C . VAL A 1 88 ? -3.045 -8.572 -6.201 1.00 97.88 88 VAL A C 1
ATOM 742 O O . VAL A 1 88 ? -2.065 -8.900 -6.872 1.00 97.88 88 VAL A O 1
ATOM 745 N N . GLY A 1 89 ? -3.814 -7.536 -6.518 1.00 97.62 89 GLY A N 1
ATOM 746 C CA . GLY A 1 89 ? -3.522 -6.609 -7.610 1.00 97.62 89 GLY A CA 1
ATOM 747 C C . GLY A 1 89 ? -3.474 -5.161 -7.133 1.00 97.62 89 GLY A C 1
ATOM 748 O O . GLY A 1 89 ? -4.067 -4.815 -6.118 1.00 97.62 89 GLY A O 1
ATOM 749 N N . VAL A 1 90 ? -2.779 -4.292 -7.864 1.00 97.31 90 VAL A N 1
ATOM 750 C CA . VAL A 1 90 ? -2.762 -2.841 -7.589 1.00 97.31 90 VAL A CA 1
ATOM 751 C C . VAL A 1 90 ? -3.914 -2.126 -8.288 1.00 97.31 90 VAL A C 1
ATOM 753 O O . VAL A 1 90 ? -4.423 -2.619 -9.292 1.00 97.31 90 VAL A O 1
ATOM 756 N N . TRP A 1 91 ? -4.314 -0.950 -7.808 1.00 94.69 91 TRP A N 1
ATOM 757 C CA . TRP A 1 91 ? -5.299 -0.108 -8.494 1.00 94.69 91 TRP A CA 1
ATOM 758 C C . TRP A 1 91 ? -5.015 0.087 -9.992 1.00 94.69 91 TRP A C 1
ATOM 760 O O . TRP A 1 91 ? -3.860 0.168 -10.426 1.00 94.69 91 TRP A O 1
ATOM 770 N N . LYS A 1 92 ? -6.091 0.212 -10.778 1.00 95.12 92 LYS A N 1
ATOM 771 C CA . LYS A 1 92 ? -6.027 0.500 -12.214 1.00 95.12 92 LYS A CA 1
ATOM 772 C C . LYS A 1 92 ? -5.234 1.787 -12.444 1.00 95.12 92 LYS A C 1
ATOM 774 O O . LYS A 1 92 ? -5.593 2.846 -11.939 1.00 95.12 92 LYS A O 1
ATOM 779 N N . GLY A 1 93 ? -4.138 1.683 -13.192 1.00 94.81 93 GLY A N 1
ATOM 780 C CA . GLY A 1 93 ? -3.262 2.819 -13.476 1.00 94.81 93 GLY A CA 1
ATOM 781 C C . GLY A 1 93 ? -2.507 3.367 -12.259 1.00 94.81 93 GLY A C 1
ATOM 782 O O . GLY A 1 93 ? -2.133 4.543 -12.232 1.00 94.81 93 GLY A O 1
ATOM 783 N N . ALA A 1 94 ? -2.281 2.541 -11.230 1.00 94.19 94 ALA A N 1
ATOM 784 C CA . ALA A 1 94 ? -1.557 2.925 -10.023 1.00 94.19 94 ALA A CA 1
ATOM 785 C C . ALA A 1 94 ? -0.254 3.675 -10.345 1.00 94.19 94 ALA A C 1
ATOM 787 O O . ALA A 1 94 ? 0.634 3.165 -11.021 1.00 94.19 94 ALA A O 1
ATOM 788 N N . GLY A 1 95 ? -0.128 4.911 -9.852 1.00 89.56 95 GLY A N 1
ATOM 789 C CA . GLY A 1 95 ? 1.066 5.727 -10.095 1.00 89.56 95 GLY A CA 1
ATOM 790 C C . GLY A 1 95 ? 1.252 6.190 -11.543 1.00 89.56 95 GLY A C 1
ATOM 791 O O . GLY A 1 95 ? 2.375 6.533 -11.906 1.00 89.56 95 GLY A O 1
ATOM 792 N N . GLY A 1 96 ? 0.183 6.225 -12.341 1.00 92.69 96 GLY A N 1
ATOM 793 C CA . GLY A 1 96 ? 0.222 6.614 -13.752 1.00 92.69 96 GLY A CA 1
ATOM 794 C C . GLY A 1 96 ? 0.717 5.505 -14.680 1.00 92.69 96 GLY A C 1
ATOM 795 O O . GLY A 1 96 ? 1.095 5.792 -15.810 1.00 92.69 96 GLY A O 1
ATOM 796 N N . LEU A 1 97 ? 0.775 4.258 -14.201 1.00 94.75 97 LEU A N 1
ATOM 797 C CA . LEU A 1 97 ? 1.134 3.113 -15.034 1.00 94.75 97 LEU A CA 1
ATOM 798 C C . LEU A 1 97 ? 0.063 2.863 -16.109 1.00 94.75 97 LEU A C 1
ATOM 800 O O . LEU A 1 97 ? -1.115 3.141 -15.871 1.00 94.75 97 LEU A O 1
ATOM 804 N N . PRO A 1 98 ? 0.424 2.274 -17.260 1.00 95.62 98 PRO A N 1
ATOM 805 C CA . PRO A 1 98 ? -0.566 1.834 -18.229 1.00 95.62 98 PRO A CA 1
ATOM 806 C C . PRO A 1 98 ? -1.534 0.814 -17.621 1.00 95.62 98 PRO A C 1
ATOM 808 O O . PRO A 1 98 ? -1.137 -0.074 -16.862 1.00 95.62 98 PRO A O 1
ATOM 811 N N . VAL A 1 99 ? -2.814 0.895 -17.989 1.00 96.19 99 VAL A N 1
ATOM 812 C CA . VAL A 1 99 ? -3.865 0.005 -17.460 1.00 96.19 99 VAL A CA 1
ATOM 813 C C . VAL A 1 99 ? -3.495 -1.467 -17.639 1.00 96.19 99 VAL A C 1
ATOM 815 O O . VAL A 1 99 ? -3.576 -2.240 -16.682 1.00 96.19 99 VAL A O 1
ATOM 818 N N . TYR A 1 100 ? -3.011 -1.836 -18.829 1.00 96.06 100 TYR A N 1
ATOM 819 C CA . TYR A 1 100 ? -2.613 -3.205 -19.158 1.00 96.06 100 TYR A CA 1
ATOM 820 C C . TYR A 1 100 ? -1.416 -3.707 -18.326 1.00 96.06 100 TYR A C 1
ATOM 822 O O . TYR A 1 100 ? -1.194 -4.916 -18.223 1.00 96.06 100 TYR A O 1
ATOM 830 N N . TRP A 1 101 ? -0.655 -2.821 -17.667 1.00 97.25 101 TRP A N 1
ATOM 831 C CA . TRP A 1 101 ? 0.387 -3.229 -16.716 1.00 97.25 101 TRP A CA 1
ATOM 832 C C . TRP A 1 101 ? -0.210 -3.651 -15.386 1.00 97.25 101 TRP A C 1
ATOM 834 O O . TRP A 1 101 ? 0.213 -4.655 -14.823 1.00 97.25 101 TRP A O 1
ATOM 844 N N . THR A 1 102 ? -1.237 -2.929 -14.946 1.00 97.44 102 THR A N 1
ATOM 845 C CA . THR A 1 102 ? -1.949 -3.163 -13.684 1.00 97.44 102 THR A CA 1
ATOM 846 C C . THR A 1 102 ? -3.069 -4.205 -13.785 1.00 97.44 102 THR A C 1
ATOM 848 O O . THR A 1 102 ? -3.738 -4.473 -12.795 1.00 97.44 102 THR A O 1
ATOM 851 N N . ALA A 1 103 ? -3.295 -4.809 -14.956 1.00 96.69 103 ALA A N 1
ATOM 852 C CA . ALA A 1 103 ? -4.449 -5.675 -15.220 1.00 96.69 103 ALA A CA 1
ATOM 853 C C . ALA A 1 103 ? -4.430 -7.049 -14.520 1.00 96.69 103 ALA A C 1
ATOM 855 O O . ALA A 1 103 ? -5.465 -7.704 -14.441 1.00 96.69 103 ALA A O 1
ATOM 856 N N . ASP A 1 104 ? -3.284 -7.481 -13.994 1.00 97.06 104 ASP A N 1
ATOM 857 C CA . ASP A 1 104 ? -3.099 -8.802 -13.375 1.00 97.06 104 ASP A CA 1
ATOM 858 C C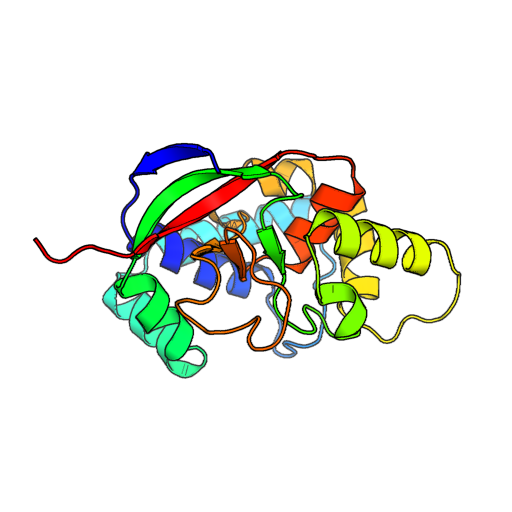 . ASP A 1 104 ? -2.541 -8.638 -11.946 1.00 97.06 104 ASP A C 1
ATOM 860 O O . ASP A 1 104 ? -2.712 -7.582 -11.327 1.00 97.06 104 ASP A O 1
A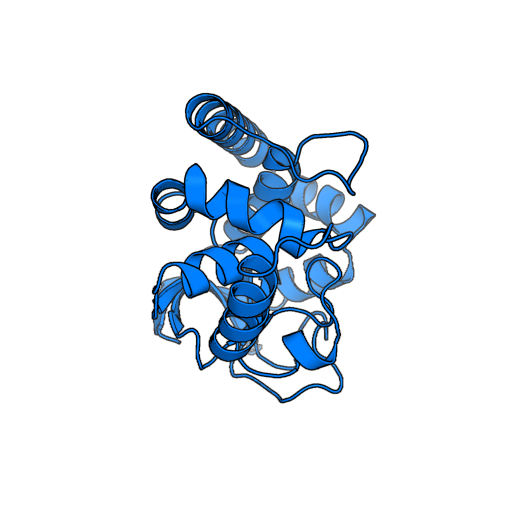TOM 864 N N . SER A 1 105 ? -1.901 -9.676 -11.413 1.00 98.31 105 SER A N 1
ATOM 865 C CA . SER A 1 105 ? -1.307 -9.676 -10.079 1.00 98.31 105 SER A CA 1
ATOM 866 C C . SER A 1 105 ? -0.225 -8.608 -9.877 1.00 98.31 105 SER A C 1
ATOM 868 O O . SER A 1 105 ? 0.404 -8.103 -10.819 1.00 98.31 105 SER A O 1
ATOM 870 N N . LEU A 1 106 ? 0.045 -8.303 -8.607 1.00 98.50 106 LEU A N 1
ATOM 871 C CA . LEU A 1 106 ? 1.154 -7.457 -8.185 1.00 98.50 106 LEU A CA 1
ATOM 872 C C . LEU A 1 106 ? 2.488 -7.986 -8.734 1.00 98.50 106 LEU A C 1
ATOM 874 O O . LEU A 1 106 ? 3.277 -7.189 -9.234 1.00 98.50 106 LEU A O 1
ATOM 878 N N . LYS A 1 107 ? 2.710 -9.310 -8.739 1.00 98.56 107 LYS A N 1
ATOM 879 C CA . LYS A 1 107 ? 3.910 -9.924 -9.335 1.00 98.56 107 LYS A CA 1
ATOM 880 C C . LYS A 1 107 ? 4.075 -9.543 -10.805 1.00 98.56 107 LYS A C 1
ATOM 882 O O . LYS A 1 107 ? 5.137 -9.071 -11.199 1.00 98.56 107 LYS A O 1
ATOM 887 N N . LYS A 1 108 ? 3.035 -9.723 -11.628 1.00 98.50 108 LYS A N 1
ATOM 888 C CA . LYS A 1 108 ? 3.121 -9.388 -13.060 1.00 98.50 108 LYS A CA 1
ATOM 889 C C . LYS A 1 108 ? 3.276 -7.887 -13.289 1.00 98.50 108 LYS A C 1
ATOM 891 O O . LYS A 1 108 ? 3.989 -7.483 -14.203 1.00 98.50 108 LYS A O 1
ATOM 896 N N . THR A 1 109 ? 2.641 -7.068 -12.450 1.00 98.50 109 THR A N 1
ATOM 897 C CA . THR A 1 109 ? 2.833 -5.612 -12.474 1.00 98.50 109 THR A CA 1
ATOM 898 C C . THR A 1 109 ? 4.296 -5.261 -12.187 1.00 98.50 109 THR A C 1
ATOM 900 O O . THR A 1 109 ? 4.901 -4.498 -12.935 1.00 98.50 109 THR A O 1
ATOM 903 N N . ALA A 1 110 ? 4.886 -5.858 -11.149 1.00 98.25 110 ALA A N 1
ATOM 904 C CA . ALA A 1 110 ? 6.276 -5.650 -10.758 1.00 98.25 110 ALA A CA 1
ATOM 905 C C . ALA A 1 110 ? 7.265 -6.040 -11.863 1.00 98.25 110 ALA A C 1
ATOM 907 O O . ALA A 1 110 ? 8.174 -5.267 -12.136 1.00 98.25 110 ALA A O 1
ATOM 908 N N . VAL A 1 111 ? 7.049 -7.164 -12.557 1.00 98.12 111 VAL A N 1
ATOM 909 C CA . VAL A 1 111 ? 7.890 -7.583 -13.697 1.00 98.12 111 VAL A CA 1
ATOM 910 C C . VAL A 1 111 ? 7.897 -6.531 -14.810 1.00 98.12 111 VAL A C 1
ATOM 912 O O . VAL A 1 111 ? 8.964 -6.128 -15.265 1.00 98.12 111 VAL A O 1
ATOM 915 N N . LYS A 1 112 ? 6.719 -6.037 -15.219 1.00 97.06 112 LYS A N 1
ATOM 916 C CA . LYS A 1 112 ? 6.610 -5.005 -16.267 1.00 97.06 112 LYS A CA 1
ATOM 917 C C . LYS A 1 112 ? 7.293 -3.704 -15.855 1.00 97.06 112 LYS A C 1
ATOM 919 O O . LYS A 1 112 ? 7.973 -3.076 -16.659 1.00 97.06 112 LYS A O 1
ATOM 924 N N . VAL A 1 113 ? 7.139 -3.317 -14.590 1.00 96.25 113 VAL A N 1
ATOM 925 C CA . VAL A 1 113 ? 7.792 -2.121 -14.057 1.00 96.25 113 VAL A CA 1
ATOM 926 C C . VAL A 1 113 ? 9.308 -2.298 -13.974 1.00 96.25 113 VAL A C 1
ATOM 928 O O . VAL A 1 113 ? 10.024 -1.392 -14.380 1.00 96.25 113 VAL A O 1
ATOM 931 N N . ALA A 1 114 ? 9.810 -3.446 -13.515 1.00 95.81 114 ALA A N 1
ATOM 932 C CA . ALA A 1 114 ? 11.244 -3.733 -13.476 1.00 95.81 114 ALA A CA 1
ATOM 933 C C . ALA A 1 114 ? 11.874 -3.669 -14.876 1.00 95.81 114 ALA A C 1
ATOM 935 O O . ALA A 1 114 ? 12.896 -3.014 -15.055 1.00 95.81 114 ALA A O 1
ATOM 936 N N . TRP A 1 115 ? 11.215 -4.266 -15.875 1.00 94.75 115 TRP A N 1
ATOM 937 C CA . TRP A 1 115 ? 11.624 -4.171 -17.279 1.00 94.75 115 TRP A CA 1
ATOM 938 C C . TRP A 1 115 ? 11.651 -2.725 -17.795 1.00 94.75 115 TRP A C 1
ATOM 940 O O . TRP A 1 115 ? 12.525 -2.354 -18.568 1.00 94.75 115 TRP A O 1
ATOM 950 N N . ALA A 1 116 ? 10.713 -1.883 -17.363 1.00 93.31 116 ALA A N 1
ATOM 951 C CA . ALA A 1 116 ? 10.704 -0.477 -17.756 1.00 93.31 116 ALA A CA 1
ATOM 952 C C . ALA A 1 116 ? 11.859 0.304 -17.121 1.00 93.31 116 ALA A C 1
ATOM 954 O O . ALA A 1 116 ? 12.473 1.146 -17.769 1.00 93.31 116 ALA A O 1
ATOM 955 N N . LEU A 1 117 ? 12.155 0.017 -15.852 1.00 92.06 117 LEU A N 1
ATOM 956 C CA . LEU A 1 117 ? 13.229 0.666 -15.104 1.00 92.06 117 LEU A CA 1
ATOM 957 C C . LEU A 1 117 ? 14.625 0.315 -15.631 1.00 92.06 117 LEU A C 1
ATOM 959 O O . LEU A 1 117 ? 15.535 1.115 -15.443 1.00 92.06 117 LEU A O 1
ATOM 963 N N . SER A 1 118 ? 14.800 -0.831 -16.299 1.00 90.75 118 SER A N 1
ATOM 964 C CA . SER A 1 118 ? 16.075 -1.186 -16.936 1.00 90.75 118 SER A CA 1
ATOM 965 C C . SER A 1 118 ? 16.337 -0.436 -18.246 1.00 90.75 118 SER A C 1
ATOM 967 O O . SER A 1 118 ? 17.417 -0.573 -18.817 1.00 90.75 118 SER A O 1
ATOM 969 N N . ARG A 1 119 ? 15.379 0.368 -18.729 1.00 86.81 119 ARG A N 1
ATOM 970 C CA . ARG A 1 119 ? 15.521 1.170 -19.948 1.00 86.81 119 ARG A CA 1
ATOM 971 C C . ARG A 1 119 ? 15.780 2.643 -19.595 1.00 86.81 119 ARG A C 1
ATOM 973 O O . ARG A 1 119 ? 15.019 3.205 -18.803 1.00 86.81 119 ARG A O 1
ATOM 980 N N . PRO A 1 120 ? 16.805 3.287 -20.191 1.00 59.09 120 PRO A N 1
ATOM 981 C CA . PRO A 1 120 ? 17.302 4.616 -19.804 1.00 59.09 120 PRO A CA 1
ATOM 982 C C . PRO A 1 120 ? 16.400 5.793 -20.218 1.00 59.09 120 PRO A C 1
ATOM 984 O O . PRO A 1 120 ? 16.755 6.954 -20.015 1.00 59.09 120 PRO A O 1
ATOM 987 N N . GLU A 1 121 ? 15.234 5.527 -20.805 1.00 70.75 121 GLU A N 1
ATOM 988 C CA . GLU A 1 121 ? 14.326 6.572 -21.267 1.00 70.75 121 GLU A CA 1
ATOM 989 C C . GLU A 1 121 ? 13.769 7.416 -20.110 1.00 70.75 121 GLU A C 1
ATOM 991 O O . GLU A 1 121 ? 13.541 6.947 -18.991 1.00 70.75 121 GLU A O 1
ATOM 996 N N . LYS A 1 122 ? 13.518 8.704 -20.385 1.00 60.84 122 LYS A N 1
ATOM 997 C CA . LYS A 1 122 ? 12.923 9.636 -19.416 1.00 60.84 122 LYS A CA 1
ATOM 998 C C . LYS A 1 122 ? 11.481 9.235 -19.116 1.00 60.84 122 LYS A C 1
ATOM 1000 O O . LYS A 1 122 ? 10.528 9.717 -19.729 1.00 60.84 122 LYS A O 1
ATOM 1005 N N . HIS A 1 123 ? 11.311 8.411 -18.091 1.00 69.06 123 HIS A N 1
ATOM 1006 C CA . HIS A 1 123 ? 10.000 7.986 -17.626 1.00 69.06 123 HIS A CA 1
ATOM 1007 C C . HIS A 1 123 ? 9.204 9.166 -17.052 1.00 69.06 123 HIS A C 1
ATOM 1009 O O . HIS A 1 123 ? 9.464 9.649 -15.947 1.00 69.06 123 HIS A O 1
ATOM 1015 N N . ARG A 1 124 ? 8.182 9.640 -17.778 1.00 80.06 124 ARG A N 1
ATOM 1016 C CA . ARG A 1 124 ? 7.244 10.670 -17.276 1.00 80.06 124 ARG A CA 1
ATOM 1017 C C . ARG A 1 124 ? 6.285 10.129 -16.204 1.00 80.06 124 ARG A C 1
ATOM 1019 O O . ARG A 1 124 ? 5.674 10.912 -15.480 1.00 80.06 124 ARG A O 1
ATOM 1026 N N . ILE A 1 125 ? 6.198 8.806 -16.059 1.00 88.00 125 ILE A N 1
ATOM 1027 C CA . ILE A 1 125 ? 5.276 8.111 -15.156 1.00 88.00 125 ILE A CA 1
ATOM 1028 C C . ILE A 1 125 ? 5.739 8.216 -13.695 1.00 88.00 125 ILE A C 1
ATOM 1030 O O . ILE A 1 125 ? 6.880 7.896 -13.357 1.00 88.00 125 ILE A O 1
ATOM 1034 N N . ARG A 1 126 ? 4.827 8.609 -12.792 1.00 87.50 126 ARG A N 1
ATOM 1035 C CA . ARG A 1 126 ? 5.119 8.799 -11.357 1.00 87.50 126 ARG A CA 1
ATOM 1036 C C . ARG A 1 126 ? 5.684 7.537 -10.703 1.00 87.50 126 ARG A C 1
ATOM 1038 O O . ARG A 1 126 ? 6.638 7.639 -9.939 1.00 87.50 126 ARG A O 1
ATOM 1045 N N . ALA A 1 127 ? 5.116 6.365 -10.992 1.00 89.19 127 ALA A N 1
ATOM 1046 C CA . ALA A 1 127 ? 5.601 5.092 -10.456 1.00 89.19 127 ALA A CA 1
ATOM 1047 C C . ALA A 1 127 ? 7.075 4.839 -10.813 1.00 89.19 127 ALA A C 1
ATOM 1049 O O . ALA A 1 127 ? 7.858 4.492 -9.934 1.00 89.19 127 ALA A O 1
ATOM 1050 N N . LEU A 1 128 ? 7.462 5.098 -12.064 1.00 90.81 128 LEU A N 1
ATOM 1051 C CA . LEU A 1 128 ? 8.824 4.877 -12.558 1.00 90.81 128 LEU A CA 1
ATOM 1052 C C . LEU A 1 128 ? 9.836 5.877 -11.978 1.00 90.81 128 LEU A C 1
ATOM 1054 O O . LEU A 1 128 ? 11.000 5.544 -11.812 1.00 90.81 128 LEU A O 1
ATOM 1058 N N . LYS A 1 129 ? 9.388 7.070 -11.569 1.00 87.06 129 LYS A N 1
ATOM 1059 C CA . LYS A 1 129 ? 10.212 8.008 -10.786 1.00 87.06 129 LYS A CA 1
ATOM 1060 C C . LYS A 1 129 ? 10.325 7.608 -9.311 1.00 87.06 129 LYS A C 1
ATOM 1062 O O . LYS A 1 129 ? 11.340 7.879 -8.675 1.00 87.06 129 LYS A O 1
ATOM 1067 N N . ALA A 1 130 ? 9.271 7.011 -8.751 1.00 86.75 130 ALA A N 1
ATOM 1068 C CA . ALA A 1 130 ? 9.176 6.724 -7.323 1.00 86.75 130 ALA A CA 1
ATOM 1069 C C . ALA A 1 130 ? 9.894 5.450 -6.892 1.00 86.75 130 ALA A C 1
ATOM 1071 O O . ALA A 1 130 ? 10.579 5.433 -5.874 1.00 86.75 130 ALA A O 1
ATOM 1072 N N . ILE A 1 131 ? 9.698 4.379 -7.653 1.00 90.44 131 ILE A N 1
ATOM 1073 C CA . ILE A 1 131 ? 10.123 3.034 -7.273 1.00 90.44 131 ILE A CA 1
ATOM 1074 C C . ILE A 1 131 ? 11.643 2.929 -7.106 1.00 90.44 131 ILE A C 1
ATOM 1076 O O . ILE A 1 131 ? 12.047 2.426 -6.061 1.00 90.44 131 ILE A O 1
ATOM 1080 N N . PRO A 1 132 ? 12.493 3.457 -8.013 1.00 88.50 132 PRO A N 1
ATOM 1081 C CA . PRO A 1 132 ? 13.946 3.411 -7.826 1.00 88.50 132 PRO A CA 1
ATOM 1082 C C . PRO A 1 132 ? 14.406 4.035 -6.505 1.00 88.50 132 PRO A C 1
ATOM 1084 O O . PRO A 1 132 ? 15.322 3.540 -5.858 1.00 88.50 132 PRO A O 1
ATOM 1087 N N . ARG A 1 133 ? 13.730 5.101 -6.067 1.00 83.88 133 ARG A N 1
ATOM 1088 C CA . ARG A 1 133 ? 14.046 5.793 -4.813 1.00 83.88 133 ARG A CA 1
ATOM 1089 C C . ARG A 1 133 ? 13.684 4.931 -3.611 1.00 83.88 133 ARG A C 1
ATOM 1091 O O . ARG A 1 133 ? 14.511 4.754 -2.730 1.00 83.88 133 ARG A O 1
ATOM 1098 N N . ILE A 1 134 ? 12.487 4.341 -3.622 1.00 86.19 134 ILE A N 1
ATOM 1099 C CA . ILE A 1 134 ? 12.038 3.419 -2.568 1.00 86.19 134 ILE A CA 1
ATOM 1100 C C . ILE A 1 134 ? 12.993 2.226 -2.444 1.00 86.19 134 ILE A C 1
ATOM 1102 O O . ILE A 1 134 ? 13.363 1.862 -1.328 1.00 86.19 134 ILE A O 1
ATOM 1106 N N . LEU A 1 135 ? 13.402 1.651 -3.583 1.00 87.25 135 LEU A N 1
ATOM 1107 C CA . LEU A 1 135 ? 14.350 0.537 -3.636 1.00 87.25 135 LEU A CA 1
ATOM 1108 C C . LEU A 1 135 ? 15.701 0.900 -2.999 1.00 87.25 135 LEU A C 1
ATOM 1110 O O . LEU A 1 135 ? 16.301 0.053 -2.348 1.00 87.25 135 LEU A O 1
ATOM 1114 N N . LYS A 1 136 ? 16.157 2.151 -3.151 1.00 82.31 136 LYS A N 1
ATOM 1115 C CA . LYS A 1 136 ? 17.440 2.622 -2.613 1.00 82.31 136 LYS A CA 1
ATOM 1116 C C . LYS A 1 136 ? 17.399 2.948 -1.114 1.00 82.31 136 LYS A C 1
ATOM 1118 O O . LYS A 1 136 ? 18.407 2.759 -0.445 1.00 82.31 136 LYS A O 1
ATOM 1123 N N . THR A 1 137 ? 16.288 3.471 -0.582 1.00 71.38 137 THR A N 1
ATOM 1124 C CA . THR A 1 137 ? 16.328 4.175 0.719 1.00 71.38 137 THR A CA 1
ATOM 1125 C C . THR A 1 137 ? 15.481 3.586 1.844 1.00 71.38 137 THR A C 1
ATOM 1127 O O . THR A 1 137 ? 15.705 3.961 2.999 1.00 71.38 137 THR A O 1
ATOM 1130 N N . SER A 1 138 ? 14.486 2.727 1.576 1.00 72.38 138 SER A N 1
ATOM 1131 C CA . SER A 1 138 ? 13.445 2.475 2.597 1.00 72.38 138 SER A CA 1
ATOM 1132 C C . SER A 1 138 ? 12.826 1.074 2.638 1.00 72.38 138 SER A C 1
ATOM 1134 O O . SER A 1 138 ? 11.852 0.895 3.363 1.00 72.38 138 SER A O 1
ATOM 1136 N N . LEU A 1 139 ? 13.324 0.078 1.899 1.00 80.25 139 LEU A N 1
ATOM 1137 C CA . LEU A 1 139 ? 12.650 -1.231 1.807 1.00 80.25 139 LEU A CA 1
ATOM 1138 C C . LEU A 1 139 ? 12.432 -1.921 3.162 1.00 80.25 139 LEU A C 1
ATOM 1140 O O . LEU A 1 139 ? 11.326 -2.379 3.440 1.00 80.25 139 LEU A O 1
ATOM 1144 N N . ASP A 1 140 ? 13.455 -1.955 4.011 1.00 81.81 140 ASP A N 1
ATOM 1145 C CA . ASP A 1 140 ? 13.388 -2.536 5.354 1.00 81.81 140 ASP A CA 1
ATOM 1146 C C . ASP A 1 140 ? 12.451 -1.742 6.279 1.00 81.81 140 ASP A C 1
ATOM 1148 O O . ASP A 1 140 ? 11.641 -2.320 7.006 1.00 81.81 140 ASP A O 1
ATOM 1152 N N . LEU A 1 141 ? 12.488 -0.410 6.186 1.00 82.44 141 LEU A N 1
ATOM 1153 C CA . LEU A 1 141 ? 11.641 0.486 6.978 1.00 82.44 141 LEU A CA 1
ATOM 1154 C C . LEU A 1 141 ? 10.154 0.359 6.616 1.00 82.44 141 LEU A C 1
ATOM 1156 O O . LEU A 1 141 ? 9.290 0.487 7.486 1.00 82.44 141 LEU A O 1
ATOM 1160 N N . LEU A 1 142 ? 9.844 0.094 5.342 1.00 82.62 142 LEU A N 1
ATOM 1161 C CA . LEU A 1 142 ? 8.470 -0.044 4.857 1.00 82.62 142 LEU A CA 1
ATOM 1162 C C . LEU A 1 142 ? 7.748 -1.270 5.434 1.00 82.62 142 LEU A C 1
ATOM 1164 O O . LEU A 1 142 ? 6.536 -1.208 5.629 1.00 82.62 142 LEU A O 1
ATOM 1168 N N . GLU A 1 143 ? 8.460 -2.369 5.697 1.00 82.19 143 GLU A N 1
ATOM 1169 C CA . GLU A 1 143 ? 7.858 -3.593 6.253 1.00 82.19 143 GLU A CA 1
ATOM 1170 C C . GLU A 1 143 ? 7.713 -3.545 7.783 1.00 82.19 143 GLU A C 1
ATOM 1172 O O . GLU A 1 143 ? 6.824 -4.192 8.350 1.00 82.19 143 GLU A O 1
ATOM 1177 N N . GLN A 1 144 ? 8.576 -2.781 8.457 1.00 85.25 144 GLN A N 1
ATOM 1178 C CA . GLN A 1 144 ? 8.598 -2.676 9.917 1.00 85.25 144 GLN A CA 1
ATOM 1179 C C . GLN A 1 144 ? 7.574 -1.674 10.456 1.00 85.25 144 GLN A C 1
ATOM 1181 O O . GLN A 1 144 ? 7.033 -1.874 11.546 1.00 85.25 144 GLN A O 1
ATOM 1186 N N . ASP A 1 145 ? 7.280 -0.611 9.708 1.00 85.06 145 ASP A N 1
ATOM 1187 C CA . ASP A 1 145 ? 6.377 0.442 10.160 1.00 85.06 145 ASP A CA 1
ATOM 1188 C C . ASP A 1 145 ? 4.912 0.184 9.769 1.00 85.06 145 ASP A C 1
ATOM 1190 O O . ASP A 1 145 ? 4.583 0.191 8.581 1.00 85.06 145 ASP A O 1
ATOM 1194 N N . PRO A 1 146 ? 3.991 0.058 10.746 1.00 86.69 146 PRO A N 1
ATOM 1195 C CA . PRO A 1 146 ? 2.568 -0.118 10.477 1.00 86.69 146 PRO A CA 1
ATOM 1196 C C . PRO A 1 146 ? 1.971 0.951 9.555 1.00 86.69 146 PRO A C 1
ATOM 1198 O O . PRO A 1 146 ? 1.155 0.618 8.708 1.00 86.69 146 PRO A O 1
ATOM 1201 N N . TYR A 1 147 ? 2.407 2.214 9.636 1.00 86.69 147 TYR A N 1
ATOM 1202 C CA . TYR A 1 147 ? 1.866 3.303 8.801 1.00 86.69 147 TYR A CA 1
ATOM 1203 C C . TYR A 1 147 ? 2.387 3.288 7.356 1.00 86.69 147 TYR A C 1
ATOM 1205 O O . TYR A 1 147 ? 1.957 4.076 6.505 1.00 86.69 147 TYR A O 1
ATOM 1213 N N . SER A 1 148 ? 3.318 2.380 7.072 1.00 87.88 148 SER A N 1
ATOM 1214 C CA . SER A 1 148 ? 3.920 2.195 5.763 1.00 87.88 148 SER A CA 1
ATOM 1215 C C . SER A 1 148 ? 3.367 0.983 5.008 1.00 87.88 148 SER A C 1
ATOM 1217 O O . SER A 1 148 ? 3.634 0.848 3.809 1.00 87.88 148 SER A O 1
ATOM 1219 N N . LEU A 1 149 ? 2.559 0.159 5.682 1.00 93.38 149 LEU A N 1
ATOM 1220 C CA . LEU A 1 149 ? 1.995 -1.065 5.131 1.00 93.38 149 LEU A CA 1
ATOM 1221 C C . LEU A 1 149 ? 0.961 -0.778 4.028 1.00 93.38 149 LEU A C 1
ATOM 1223 O O . LEU A 1 149 ? 0.207 0.195 4.112 1.00 93.38 149 LEU A O 1
ATOM 1227 N N . PRO A 1 150 ? 0.878 -1.633 2.994 1.00 96.25 150 PRO A N 1
ATOM 1228 C CA . PRO A 1 150 ? -0.234 -1.618 2.056 1.00 96.25 150 PRO A CA 1
ATOM 1229 C C . PRO A 1 150 ? -1.576 -1.845 2.764 1.00 96.25 150 PRO A C 1
ATOM 1231 O O . PRO A 1 150 ? -1.666 -2.630 3.712 1.00 96.25 150 PRO A O 1
ATOM 1234 N N . ILE A 1 151 ? -2.623 -1.197 2.252 1.00 97.56 151 ILE A N 1
ATOM 1235 C CA . ILE A 1 151 ? -4.014 -1.421 2.662 1.00 97.56 151 ILE A CA 1
ATOM 1236 C C . ILE A 1 151 ? -4.700 -2.195 1.539 1.00 97.56 151 ILE A C 1
ATOM 1238 O O . ILE A 1 151 ? -4.737 -1.730 0.399 1.00 97.56 151 ILE A O 1
ATOM 1242 N N . VAL A 1 152 ? -5.211 -3.383 1.850 1.00 97.31 152 VAL A N 1
ATOM 1243 C CA . VAL A 1 152 ? -5.813 -4.316 0.894 1.00 97.31 152 VAL A CA 1
ATOM 1244 C C . VAL A 1 152 ? -7.292 -4.470 1.201 1.00 97.31 152 VAL A C 1
ATOM 1246 O O . VAL A 1 152 ? -7.657 -4.902 2.292 1.00 97.31 152 VAL A O 1
ATOM 1249 N N . LEU A 1 153 ? -8.133 -4.139 0.226 1.00 96.19 153 LEU A N 1
ATOM 1250 C CA . LEU A 1 153 ? -9.570 -4.390 0.273 1.00 96.19 153 LEU A CA 1
ATOM 1251 C C . LEU A 1 153 ? -9.892 -5.760 -0.352 1.00 96.19 153 LEU A C 1
ATOM 1253 O O . LEU A 1 153 ? -9.128 -6.229 -1.203 1.00 96.19 153 LEU A O 1
ATOM 1257 N N . PRO A 1 154 ? -11.014 -6.403 0.023 1.00 93.50 154 PRO A N 1
ATOM 1258 C CA . PRO A 1 154 ? -11.493 -7.603 -0.657 1.00 93.50 154 PRO A CA 1
ATOM 1259 C C . PRO A 1 154 ? -11.652 -7.374 -2.164 1.00 93.50 154 PRO A C 1
ATOM 1261 O O . PRO A 1 154 ? -12.172 -6.344 -2.597 1.00 93.50 154 PRO A O 1
ATOM 1264 N N . GLY A 1 155 ? -11.211 -8.339 -2.971 1.00 90.25 155 GLY A N 1
ATOM 1265 C CA . GLY A 1 155 ? -11.185 -8.187 -4.424 1.00 90.25 155 GLY A CA 1
ATOM 1266 C C . GLY A 1 155 ? -12.569 -7.961 -5.036 1.00 90.25 155 GLY A C 1
ATOM 1267 O O . GLY A 1 155 ? -13.490 -8.758 -4.842 1.00 90.25 155 GLY A O 1
ATOM 1268 N N . GLY A 1 156 ? -12.702 -6.892 -5.826 1.00 82.06 156 GLY A N 1
ATOM 1269 C CA . GLY A 1 156 ? -13.959 -6.525 -6.487 1.00 82.06 156 GLY A CA 1
ATOM 1270 C C . GLY A 1 156 ? -14.997 -5.837 -5.591 1.00 82.06 156 GLY A C 1
ATOM 1271 O O . GLY A 1 156 ? -16.086 -5.545 -6.077 1.00 82.06 156 GLY A O 1
ATOM 1272 N N . ILE A 1 157 ? -14.673 -5.554 -4.325 1.00 80.88 157 ILE A N 1
ATOM 1273 C CA . ILE A 1 157 ? -15.537 -4.852 -3.359 1.00 80.88 157 ILE A CA 1
ATOM 1274 C C . ILE A 1 157 ? -14.813 -3.581 -2.862 1.00 80.88 157 ILE A C 1
ATOM 1276 O O . ILE A 1 157 ? -13.630 -3.365 -3.131 1.00 80.88 157 ILE A O 1
ATOM 1280 N N . GLY A 1 158 ? -15.526 -2.682 -2.181 1.00 83.75 158 GLY A N 1
ATOM 1281 C CA . GLY A 1 158 ? -14.969 -1.466 -1.587 1.00 83.75 158 GLY A CA 1
ATOM 1282 C C . GLY A 1 158 ? -14.927 -0.310 -2.582 1.00 83.75 158 GLY A C 1
ATOM 1283 O O . GLY A 1 158 ? -15.964 0.196 -3.001 1.00 83.75 158 GLY A O 1
ATOM 1284 N N . THR A 1 159 ? -13.733 0.137 -2.977 1.00 83.25 159 THR A N 1
ATOM 1285 C CA . THR A 1 159 ? -13.572 1.327 -3.837 1.00 83.25 159 THR A CA 1
ATOM 1286 C C . THR A 1 159 ? -13.740 1.049 -5.331 1.00 83.25 159 THR A C 1
ATOM 1288 O O . THR A 1 159 ? -13.751 1.990 -6.127 1.00 83.25 159 THR A O 1
ATOM 1291 N N . ALA A 1 160 ? -13.862 -0.225 -5.723 1.00 84.81 160 ALA A N 1
ATOM 1292 C CA . ALA A 1 160 ? -13.909 -0.678 -7.115 1.00 84.81 160 ALA A CA 1
ATOM 1293 C C . ALA A 1 160 ? -12.711 -0.201 -7.967 1.00 84.81 160 ALA A C 1
ATOM 1295 O O . ALA A 1 160 ? -12.808 -0.086 -9.191 1.00 84.81 160 ALA A O 1
ATOM 1296 N N . GLY A 1 161 ? -11.550 0.044 -7.344 1.00 86.44 161 GLY A N 1
ATOM 1297 C CA . GLY A 1 161 ? -10.360 0.593 -8.012 1.00 86.44 161 GLY A CA 1
ATOM 1298 C C . GLY A 1 161 ? -9.740 -0.302 -9.094 1.00 86.44 161 GLY A C 1
ATOM 1299 O O . GLY A 1 161 ? -8.838 0.131 -9.813 1.00 86.44 161 GLY A O 1
ATOM 1300 N N . ARG A 1 162 ? -10.221 -1.543 -9.240 1.00 93.94 162 ARG A N 1
ATOM 1301 C CA . ARG A 1 162 ? -9.841 -2.495 -10.295 1.00 93.94 162 ARG A CA 1
ATOM 1302 C C . ARG A 1 162 ? -11.022 -2.945 -11.170 1.00 93.94 162 ARG A C 1
ATOM 1304 O O . ARG A 1 162 ? -10.929 -3.977 -11.830 1.00 93.94 162 ARG A O 1
ATOM 1311 N N . LYS A 1 163 ? -12.126 -2.183 -11.217 1.00 93.12 163 LYS A N 1
ATOM 1312 C CA . LYS A 1 163 ? -13.286 -2.493 -12.078 1.00 93.12 163 LYS A CA 1
ATOM 1313 C C . LYS A 1 163 ? -12.850 -2.718 -13.537 1.00 93.12 163 LYS A C 1
ATOM 1315 O O . LYS A 1 163 ? -12.131 -1.896 -14.110 1.00 93.12 163 LYS A O 1
ATOM 1320 N N . GLY A 1 164 ? -13.307 -3.826 -14.125 1.00 92.38 164 GLY A N 1
ATOM 1321 C CA . GLY A 1 164 ? -12.987 -4.226 -15.501 1.00 92.38 164 GLY A CA 1
ATOM 1322 C C . GLY A 1 164 ? -11.603 -4.862 -15.689 1.00 92.38 164 GLY A C 1
ATOM 1323 O O . GLY A 1 164 ? -11.177 -5.043 -16.823 1.00 92.38 164 GLY A O 1
ATOM 1324 N N . LEU A 1 165 ? -10.883 -5.174 -14.608 1.00 94.19 165 LEU A N 1
ATOM 1325 C CA . LEU A 1 165 ? -9.641 -5.954 -14.642 1.00 94.19 165 LEU A CA 1
ATOM 1326 C C . LEU A 1 165 ? -9.885 -7.366 -14.100 1.00 94.19 165 LEU A C 1
ATOM 1328 O O . LEU A 1 165 ? -10.930 -7.648 -13.511 1.00 94.19 165 LEU A O 1
ATOM 1332 N N . LYS A 1 166 ? -8.892 -8.250 -14.247 1.00 93.69 166 LYS A N 1
ATOM 1333 C CA . LYS A 1 166 ? -8.928 -9.588 -13.650 1.00 93.69 166 LYS A CA 1
ATOM 1334 C C . LYS A 1 166 ? -9.153 -9.487 -12.137 1.00 93.69 166 LYS A C 1
ATOM 1336 O O . LYS A 1 166 ? -8.399 -8.793 -11.440 1.00 93.69 166 LYS A O 1
ATOM 1341 N N . LYS A 1 167 ? -10.171 -10.203 -11.643 1.00 94.62 167 LYS A N 1
ATOM 1342 C CA . LYS A 1 167 ? -10.501 -10.282 -10.216 1.00 94.62 167 LYS A CA 1
ATOM 1343 C C . LYS A 1 167 ? -9.373 -10.991 -9.462 1.00 94.62 167 LYS A C 1
ATOM 1345 O O . LYS A 1 167 ? -8.957 -12.085 -9.838 1.00 94.62 167 LYS A O 1
ATOM 1350 N N . MET A 1 168 ? -8.881 -10.343 -8.411 1.00 95.75 168 MET A N 1
ATOM 1351 C CA . MET A 1 168 ? -7.859 -10.867 -7.502 1.00 95.75 168 MET A CA 1
ATOM 1352 C C . MET A 1 168 ? -8.509 -11.229 -6.161 1.00 95.75 168 MET A C 1
ATOM 1354 O O . MET A 1 168 ? -9.670 -10.896 -5.934 1.00 95.75 168 MET A O 1
ATOM 1358 N N . LYS A 1 169 ? -7.785 -11.896 -5.251 1.00 95.75 169 LYS A N 1
ATOM 1359 C CA . LYS A 1 169 ? -8.309 -12.138 -3.893 1.00 95.75 169 LYS A CA 1
ATOM 1360 C C . LYS A 1 169 ? -8.424 -10.835 -3.096 1.00 95.75 169 LYS A C 1
ATOM 1362 O O . LYS A 1 169 ? -9.320 -10.699 -2.270 1.00 95.75 169 LYS A O 1
ATOM 1367 N N . GLY A 1 170 ? -7.534 -9.882 -3.368 1.00 95.75 170 GLY A N 1
ATOM 1368 C CA . GLY A 1 170 ? -7.553 -8.553 -2.773 1.00 95.75 170 GLY A CA 1
ATOM 1369 C C . GLY A 1 170 ? -6.999 -7.485 -3.710 1.00 95.75 170 GLY A C 1
ATOM 1370 O O . GLY A 1 170 ? -6.135 -7.753 -4.550 1.00 95.75 170 GLY A O 1
ATOM 1371 N N . ASP A 1 171 ? -7.482 -6.265 -3.526 1.00 96.31 171 ASP A N 1
ATOM 1372 C CA . ASP A 1 171 ? -7.089 -5.094 -4.294 1.00 96.31 171 ASP A CA 1
ATOM 1373 C C . ASP A 1 171 ? -6.335 -4.135 -3.364 1.00 96.31 171 ASP A C 1
ATOM 1375 O O . ASP A 1 171 ? -6.857 -3.697 -2.339 1.00 96.31 171 ASP A O 1
ATOM 1379 N N . ILE A 1 172 ? -5.083 -3.817 -3.699 1.00 96.94 172 ILE A N 1
ATOM 1380 C CA . ILE A 1 172 ? -4.273 -2.861 -2.941 1.00 96.94 172 ILE A CA 1
ATOM 1381 C C . ILE A 1 172 ? -4.844 -1.465 -3.197 1.00 96.94 172 ILE A C 1
ATOM 1383 O O . ILE A 1 172 ? -4.690 -0.919 -4.291 1.00 96.94 172 ILE A O 1
ATOM 1387 N N . ASP A 1 173 ? -5.499 -0.905 -2.185 1.00 94.88 173 ASP A N 1
ATOM 1388 C CA . ASP A 1 173 ? -6.140 0.407 -2.226 1.00 94.88 173 ASP A CA 1
ATOM 1389 C C . ASP A 1 173 ? -5.125 1.525 -1.980 1.00 94.88 173 ASP A C 1
ATOM 1391 O O . ASP A 1 173 ? -4.998 2.470 -2.766 1.00 94.88 173 ASP A O 1
ATOM 1395 N N . ASP A 1 174 ? -4.314 1.367 -0.935 1.00 93.69 174 ASP A N 1
ATOM 1396 C CA . ASP A 1 174 ? -3.222 2.278 -0.621 1.00 93.69 174 ASP A CA 1
ATOM 1397 C C . ASP A 1 174 ? -1.882 1.547 -0.526 1.00 93.69 174 ASP A C 1
ATOM 1399 O O . ASP A 1 174 ? -1.799 0.361 -0.213 1.00 93.69 174 ASP A O 1
ATOM 1403 N N . GLY A 1 175 ? -0.804 2.261 -0.850 1.00 93.25 175 GLY A N 1
ATOM 1404 C CA . GLY A 1 175 ? 0.540 1.694 -0.860 1.00 93.25 175 GLY A CA 1
ATOM 1405 C C . GLY A 1 175 ? 0.909 0.923 -2.127 1.00 93.25 175 GLY A C 1
ATOM 1406 O O . GLY A 1 175 ? 1.945 0.271 -2.132 1.00 93.25 175 GLY A O 1
ATOM 1407 N N . CYS A 1 176 ? 0.160 1.060 -3.229 1.00 95.69 176 CYS A N 1
ATOM 1408 C CA . CYS A 1 176 ? 0.456 0.395 -4.509 1.00 95.69 176 CYS A CA 1
ATOM 1409 C C . CYS A 1 176 ? 1.927 0.519 -4.950 1.00 95.69 176 CYS A C 1
ATOM 1411 O O . CYS A 1 176 ? 2.563 -0.477 -5.266 1.00 95.69 176 CYS A O 1
ATOM 1413 N N . ILE A 1 177 ? 2.489 1.734 -4.955 1.00 93.38 177 ILE A N 1
ATOM 1414 C CA . ILE A 1 177 ? 3.875 1.972 -5.403 1.00 93.38 177 ILE A CA 1
ATOM 1415 C C . ILE A 1 177 ? 4.886 1.284 -4.467 1.00 93.38 177 ILE A C 1
ATOM 1417 O O . ILE A 1 177 ? 5.853 0.695 -4.942 1.00 93.38 177 ILE A O 1
ATOM 1421 N N . ARG A 1 178 ? 4.636 1.309 -3.149 1.00 92.75 178 ARG A N 1
ATOM 1422 C CA . ARG A 1 178 ? 5.462 0.626 -2.138 1.00 92.75 178 ARG A CA 1
ATOM 1423 C C . ARG A 1 178 ? 5.406 -0.890 -2.323 1.00 92.75 178 ARG A C 1
ATOM 1425 O O . ARG A 1 178 ? 6.442 -1.541 -2.344 1.00 92.75 178 ARG A O 1
ATOM 1432 N N . ALA A 1 179 ? 4.209 -1.433 -2.540 1.00 96.56 179 ALA A N 1
ATOM 1433 C CA . ALA A 1 179 ? 4.007 -2.853 -2.796 1.00 96.56 179 ALA A CA 1
ATOM 1434 C C . ALA A 1 179 ? 4.701 -3.314 -4.088 1.00 96.56 179 ALA A C 1
ATOM 1436 O O . ALA A 1 179 ? 5.309 -4.380 -4.103 1.00 96.56 179 ALA A O 1
ATOM 1437 N N . ILE A 1 180 ? 4.662 -2.502 -5.155 1.00 97.38 180 ILE A N 1
ATOM 1438 C CA . ILE A 1 180 ? 5.400 -2.785 -6.396 1.00 97.38 180 ILE A CA 1
ATOM 1439 C C . ILE A 1 180 ? 6.906 -2.794 -6.128 1.00 97.38 180 ILE A C 1
ATOM 1441 O O . ILE A 1 180 ? 7.575 -3.728 -6.554 1.00 97.38 180 ILE A O 1
ATOM 1445 N N . ALA A 1 181 ? 7.439 -1.805 -5.402 1.00 95.12 181 ALA A N 1
ATOM 1446 C CA . ALA A 1 181 ? 8.863 -1.762 -5.070 1.00 95.12 181 ALA A CA 1
ATOM 1447 C C . ALA A 1 181 ? 9.309 -2.995 -4.263 1.00 95.12 181 ALA A C 1
ATOM 1449 O O . ALA A 1 181 ? 10.295 -3.630 -4.626 1.00 95.12 181 ALA A O 1
ATOM 1450 N N . LEU A 1 182 ? 8.546 -3.394 -3.240 1.00 95.25 182 LEU A N 1
ATOM 1451 C CA . LEU A 1 182 ? 8.820 -4.610 -2.462 1.00 95.25 182 LEU A CA 1
ATOM 1452 C C . LEU A 1 182 ? 8.771 -5.878 -3.334 1.00 95.25 182 LEU A C 1
ATOM 1454 O O . LEU A 1 182 ? 9.612 -6.764 -3.208 1.00 95.25 182 LEU A O 1
ATOM 1458 N N . ALA A 1 183 ? 7.811 -5.970 -4.257 1.00 97.50 183 ALA A N 1
ATOM 1459 C CA . ALA A 1 183 ? 7.729 -7.100 -5.179 1.00 97.50 183 ALA A CA 1
ATOM 1460 C C . ALA A 1 183 ? 8.912 -7.139 -6.170 1.00 97.50 183 ALA A C 1
ATOM 1462 O O . ALA A 1 183 ? 9.413 -8.221 -6.471 1.00 97.50 183 ALA A O 1
ATOM 1463 N N . ILE A 1 184 ? 9.387 -5.980 -6.644 1.00 96.94 184 ILE A N 1
ATOM 1464 C CA . ILE A 1 184 ? 10.592 -5.871 -7.488 1.00 96.94 184 ILE A CA 1
ATOM 1465 C C . ILE A 1 184 ? 11.840 -6.305 -6.717 1.00 96.94 184 ILE A C 1
ATOM 1467 O O . ILE A 1 184 ? 12.686 -6.986 -7.287 1.00 96.94 184 ILE A O 1
ATOM 1471 N N . SER A 1 185 ? 11.933 -6.001 -5.419 1.00 94.88 185 SER A N 1
ATOM 1472 C CA . SER A 1 185 ? 13.048 -6.444 -4.570 1.00 94.88 185 SER A CA 1
ATOM 1473 C C . SER A 1 185 ? 13.007 -7.942 -4.218 1.00 94.88 185 SER A C 1
ATOM 1475 O O . SER A 1 185 ? 13.684 -8.376 -3.290 1.00 94.88 185 SER A O 1
ATOM 1477 N N . GLY A 1 186 ? 12.173 -8.738 -4.896 1.00 95.69 186 GLY A N 1
ATOM 1478 C CA . GLY A 1 186 ? 12.093 -10.191 -4.734 1.00 95.69 186 GLY A CA 1
ATOM 1479 C C . GLY A 1 186 ? 11.158 -10.677 -3.623 1.00 95.69 186 GLY A C 1
ATOM 1480 O O . GLY A 1 186 ? 11.038 -11.888 -3.416 1.00 95.69 186 GLY A O 1
ATOM 1481 N N . LYS A 1 187 ? 10.451 -9.784 -2.914 1.00 95.62 187 LYS A N 1
ATOM 1482 C CA . LYS A 1 187 ? 9.528 -10.202 -1.849 1.00 95.62 187 LYS A CA 1
ATOM 1483 C C . LYS A 1 187 ? 8.314 -10.905 -2.450 1.00 95.62 187 LYS A C 1
ATOM 1485 O O . LYS A 1 187 ? 7.542 -10.330 -3.212 1.00 95.62 187 LYS A O 1
ATOM 1490 N N . LYS A 1 188 ? 8.118 -12.167 -2.063 1.00 97.19 188 LYS A N 1
ATOM 1491 C CA . LYS A 1 188 ? 6.957 -12.980 -2.472 1.00 97.19 188 LYS A CA 1
ATOM 1492 C C . LYS A 1 188 ? 5.737 -12.755 -1.579 1.00 97.19 188 LYS A C 1
ATOM 1494 O O . LYS A 1 188 ? 4.608 -12.946 -2.024 1.00 97.19 188 LYS A O 1
ATOM 1499 N N . ASN A 1 189 ? 5.975 -12.359 -0.332 1.00 97.50 189 ASN A N 1
ATOM 1500 C CA . ASN A 1 189 ? 4.969 -12.162 0.699 1.00 97.50 189 ASN A CA 1
ATOM 1501 C C . ASN A 1 189 ? 5.191 -10.798 1.356 1.00 97.50 189 ASN A C 1
ATOM 1503 O O . ASN A 1 189 ? 6.325 -10.491 1.711 1.00 97.50 189 ASN A O 1
ATOM 1507 N N . LEU A 1 190 ? 4.132 -10.004 1.509 1.00 96.12 190 LEU A N 1
ATOM 1508 C CA . LEU A 1 190 ? 4.179 -8.656 2.080 1.00 96.12 190 LEU A CA 1
ATOM 1509 C C . LEU A 1 190 ? 3.295 -8.583 3.323 1.00 96.12 190 LEU A C 1
ATOM 1511 O O . LEU A 1 190 ? 2.193 -9.134 3.328 1.00 96.12 190 LEU A O 1
ATOM 1515 N N . LYS A 1 191 ? 3.740 -7.869 4.357 1.00 96.31 191 LYS A N 1
ATOM 1516 C CA . LYS A 1 191 ? 2.876 -7.506 5.486 1.00 96.31 191 LYS A CA 1
ATOM 1517 C C . LYS A 1 191 ? 1.896 -6.416 5.045 1.00 96.31 191 LYS A C 1
ATOM 1519 O O . LYS A 1 191 ? 2.298 -5.492 4.346 1.00 96.31 191 LYS A O 1
ATOM 1524 N N . ALA A 1 192 ? 0.628 -6.519 5.430 1.00 97.56 192 ALA A N 1
ATOM 1525 C CA . ALA A 1 192 ? -0.408 -5.570 5.020 1.00 97.56 192 ALA A CA 1
ATOM 1526 C C . ALA A 1 192 ? -1.552 -5.482 6.036 1.00 97.56 192 ALA A C 1
ATOM 1528 O O . ALA A 1 192 ? -1.754 -6.404 6.832 1.00 97.56 192 ALA A O 1
ATOM 1529 N N . TYR A 1 193 ? -2.323 -4.397 5.957 1.00 97.88 193 TYR A N 1
ATOM 1530 C CA . TYR A 1 193 ? -3.690 -4.371 6.472 1.00 97.88 193 TYR A CA 1
ATOM 1531 C C . TYR A 1 193 ? -4.612 -5.021 5.447 1.00 97.88 193 TYR A C 1
ATOM 1533 O O . TYR A 1 193 ? -4.605 -4.634 4.280 1.00 97.88 193 TYR A O 1
ATOM 1541 N N . ILE A 1 194 ? -5.393 -6.007 5.872 1.00 97.62 194 ILE A N 1
ATOM 1542 C CA . ILE A 1 194 ? -6.276 -6.788 5.012 1.00 97.62 194 ILE A CA 1
ATOM 1543 C C . ILE A 1 194 ? -7.699 -6.656 5.541 1.00 97.62 194 ILE A C 1
ATOM 1545 O O . ILE A 1 194 ? -7.970 -6.999 6.695 1.00 97.62 194 ILE A O 1
ATOM 1549 N N . GLY A 1 195 ? -8.575 -6.126 4.695 1.00 96.31 195 GLY A N 1
ATOM 1550 C CA . GLY A 1 195 ? -10.001 -6.041 4.948 1.00 96.31 195 GLY A CA 1
ATOM 1551 C C . GLY A 1 195 ? -10.693 -7.354 4.597 1.00 96.31 195 GLY A C 1
ATOM 1552 O O . GLY A 1 195 ? -10.360 -7.998 3.600 1.00 96.31 195 GLY A O 1
ATOM 1553 N N . SER A 1 196 ? -11.676 -7.726 5.400 1.00 93.19 196 SER A N 1
ATOM 1554 C CA . SER A 1 196 ? -12.708 -8.712 5.085 1.00 93.19 196 SER A CA 1
ATOM 1555 C C . SER A 1 196 ? -14.067 -8.027 5.170 1.00 93.19 196 SER A C 1
ATOM 1557 O O . SER A 1 196 ? -14.244 -7.128 5.991 1.00 93.19 196 SER A O 1
ATOM 1559 N N . VAL A 1 197 ? -15.015 -8.428 4.321 1.00 85.38 197 VAL A N 1
ATOM 1560 C CA . VAL A 1 197 ? -16.382 -7.888 4.372 1.00 85.38 197 VAL A CA 1
ATOM 1561 C C . VAL A 1 197 ? -16.946 -8.149 5.765 1.00 85.38 197 VAL A C 1
ATOM 1563 O O . VAL A 1 197 ? -16.877 -9.282 6.243 1.00 85.38 197 VAL A O 1
ATOM 1566 N N . ARG A 1 198 ? -17.462 -7.108 6.427 1.00 79.44 198 ARG A N 1
ATOM 1567 C CA . ARG A 1 198 ? -18.171 -7.293 7.691 1.00 79.44 198 ARG A CA 1
ATOM 1568 C C . ARG A 1 198 ? -19.486 -7.999 7.374 1.00 79.44 198 ARG A C 1
ATOM 1570 O O . ARG A 1 198 ? -20.348 -7.428 6.711 1.00 79.44 198 ARG A O 1
ATOM 1577 N N . HIS A 1 199 ? -19.621 -9.248 7.799 1.00 59.84 199 HIS A N 1
ATOM 1578 C CA . HIS A 1 199 ? -20.919 -9.906 7.790 1.00 59.84 199 HIS A CA 1
ATOM 1579 C C . HIS A 1 199 ? -21.727 -9.311 8.942 1.00 59.84 199 HIS A C 1
ATOM 1581 O O . HIS A 1 199 ? -21.291 -9.373 10.092 1.00 59.84 199 HIS A O 1
ATOM 1587 N N . SER A 1 200 ? -22.851 -8.669 8.626 1.00 46.03 200 SER A N 1
ATOM 1588 C CA . SER A 1 200 ? -23.862 -8.336 9.626 1.00 46.03 200 SER A CA 1
ATOM 1589 C C . SER A 1 200 ? -24.288 -9.650 10.279 1.00 46.03 200 SER A C 1
ATOM 1591 O O . SER A 1 200 ? -24.748 -10.545 9.569 1.00 46.03 200 SER A O 1
ATOM 1593 N N . VAL A 1 201 ? -24.038 -9.786 11.581 1.00 38.12 201 VAL A N 1
ATOM 1594 C CA . VAL A 1 201 ? -24.675 -10.818 12.410 1.00 38.12 201 VAL A CA 1
ATOM 1595 C C . VAL A 1 201 ? -26.074 -10.332 12.740 1.00 38.12 201 VAL A C 1
ATOM 1597 O O . VAL A 1 201 ? -26.187 -9.120 13.041 1.00 38.12 201 VAL A O 1
#

Sequence (201 aa):
MKFLKRVKTIEVKRCFVGSQYIRGGSDKRRVPTFERNEFIKKQNQARKYVKRLSEKQLDRIIATEFKKRLMAYNDCDWHIGTINVNEVGVWKGAGGLPVYWTADSLKKTAVKVAWALSRPEKHRIRALKAIPRILKTSLDLLEQDPYSLPIVLPGGIGTAGRKGLKKMKGDIDDGCIRAIALAISGKKNLKAYIGSVRHSV

Foldseek 3Di:
DFFDFWDDLLLVLLLVQLVVQLCDDPDPLDRDQDAQVRSVVSSVVSVVVSVPDDPVRSLVVCCVPPVLQSVLSVQWGKGWDKDFQQQEFEFQCVQNDHRVLRQHGLLSVLVVLLVVLVDPDDDPGRLSVHLVSCLPHDLPVLQPDSSNAFEWGAWCDGNNRNPPGDTGRTYGPPNSSVSSSNSNVVDRMGTHMYTDGDDDD

Secondary structure (DSSP, 8-state):
-EEEEEE-HHHHHHHHHHHHHHT-SS-TTSPP---HHHHHHHHHHHHHHHHH--HHHHHHHHHHHHHHHHHHHHTEEEEEEEEETTTEEEPTTGGG--HHHHSS-HHHHHHHHHHHHTS-S---SHHHHHHHHHHHHTHHHHHH-GGGS-EEEETTSTT-TTTTS---SEEEEE-HHHHHHHHHTT-SEEEEEEEEE----